Protein AF-W4ULY6-F1 (afdb_monomer)

Structure (mmCIF, N/CA/C/O backbone):
data_AF-W4ULY6-F1
#
_entry.id   AF-W4ULY6-F1
#
loop_
_atom_site.group_PDB
_atom_site.id
_atom_site.type_symbol
_atom_site.label_atom_id
_atom_site.label_alt_id
_atom_site.label_comp_id
_atom_site.label_asym_id
_atom_site.label_entity_id
_atom_site.label_seq_id
_atom_site.pdbx_PDB_ins_code
_atom_site.Cartn_x
_atom_site.Cartn_y
_atom_site.Cartn_z
_atom_site.occupancy
_atom_site.B_iso_or_equiv
_atom_site.auth_seq_id
_atom_site.auth_comp_id
_atom_site.auth_asym_id
_atom_site.auth_atom_id
_atom_site.pdbx_PDB_model_num
ATOM 1 N N . MET A 1 1 ? 7.943 15.312 -15.506 1.00 75.00 1 MET A N 1
ATOM 2 C CA . MET A 1 1 ? 6.799 14.379 -15.417 1.00 75.00 1 MET A CA 1
ATOM 3 C C . MET A 1 1 ? 5.773 15.044 -14.537 1.00 75.00 1 MET A C 1
ATOM 5 O O . MET A 1 1 ? 6.187 15.688 -13.583 1.00 75.00 1 MET A O 1
ATOM 9 N N . ASP A 1 2 ? 4.495 14.941 -14.881 1.00 82.25 2 ASP A N 1
ATOM 10 C CA . ASP A 1 2 ? 3.440 15.345 -13.958 1.00 82.25 2 ASP A CA 1
ATOM 11 C C . ASP A 1 2 ? 3.276 14.243 -12.904 1.00 82.25 2 ASP A C 1
ATOM 13 O O . ASP A 1 2 ? 3.057 13.085 -13.260 1.00 82.25 2 ASP A O 1
ATOM 17 N N . TYR A 1 3 ? 3.463 14.602 -11.635 1.00 84.94 3 TYR A N 1
ATOM 18 C CA . TYR A 1 3 ? 3.318 13.706 -10.486 1.00 84.94 3 TYR A CA 1
ATOM 19 C C . TYR A 1 3 ? 2.071 14.029 -9.650 1.00 84.94 3 TYR A C 1
ATOM 21 O O . TYR A 1 3 ? 1.935 13.516 -8.537 1.00 84.94 3 TYR A O 1
ATOM 29 N N . THR A 1 4 ? 1.162 14.859 -10.173 1.00 84.56 4 THR A N 1
ATOM 30 C CA . THR A 1 4 ? -0.122 15.164 -9.535 1.00 84.56 4 THR A CA 1
ATOM 31 C C . THR A 1 4 ? -0.861 13.873 -9.208 1.00 84.56 4 THR A C 1
ATOM 33 O O . THR A 1 4 ? -1.017 12.987 -10.055 1.00 84.56 4 THR A O 1
ATOM 36 N N . PHE A 1 5 ? -1.303 13.744 -7.958 1.00 87.94 5 PHE A N 1
ATOM 37 C CA . PHE A 1 5 ? -1.887 12.501 -7.483 1.00 87.94 5 PHE A CA 1
ATOM 38 C C . PHE A 1 5 ? -3.360 12.394 -7.884 1.00 87.94 5 PHE A C 1
ATOM 40 O O . PHE A 1 5 ? -4.255 12.886 -7.199 1.00 87.94 5 PHE A O 1
ATOM 47 N N . THR A 1 6 ? -3.598 11.749 -9.026 1.00 87.75 6 THR A N 1
ATOM 48 C CA . THR A 1 6 ? -4.936 11.534 -9.609 1.00 87.75 6 THR A CA 1
ATOM 49 C C . THR A 1 6 ? -5.307 10.055 -9.738 1.00 87.75 6 THR A C 1
ATOM 51 O O . THR A 1 6 ? -6.433 9.729 -10.111 1.00 87.75 6 THR A O 1
ATOM 54 N N . HIS A 1 7 ? -4.377 9.146 -9.436 1.00 91.00 7 HIS A N 1
ATOM 55 C CA . HIS A 1 7 ? -4.560 7.713 -9.649 1.00 91.00 7 HIS A CA 1
ATOM 56 C C . HIS A 1 7 ? -5.590 7.104 -8.698 1.00 91.00 7 HIS A C 1
ATOM 58 O O . HIS A 1 7 ? -5.781 7.554 -7.565 1.00 91.00 7 HIS A O 1
ATOM 64 N N . LYS A 1 8 ? -6.217 6.028 -9.178 1.00 97.12 8 LYS A N 1
ATOM 65 C CA . LYS A 1 8 ? -7.034 5.130 -8.366 1.00 97.12 8 LYS A CA 1
ATOM 66 C C . LYS A 1 8 ? -6.137 4.255 -7.500 1.00 97.12 8 LYS A C 1
ATOM 68 O O . LYS A 1 8 ? -5.135 3.715 -7.983 1.00 97.12 8 LYS A O 1
ATOM 73 N N 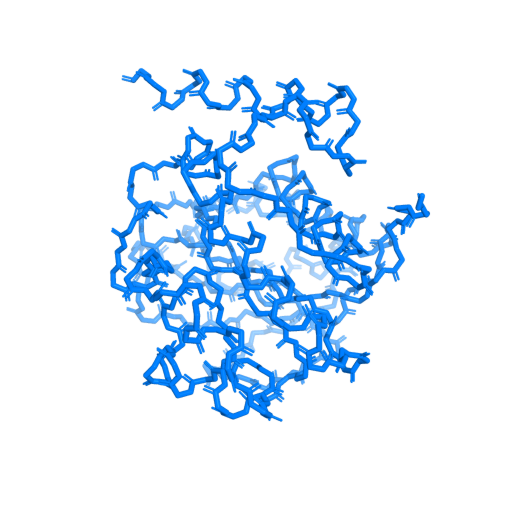. PHE A 1 9 ? -6.522 4.089 -6.245 1.00 98.38 9 PHE A N 1
ATOM 74 C CA . PHE A 1 9 ? -5.833 3.225 -5.301 1.00 98.38 9 PHE A CA 1
ATOM 75 C C . PHE A 1 9 ? -6.823 2.592 -4.322 1.00 98.38 9 PHE A C 1
ATOM 77 O O . PHE A 1 9 ? -7.949 3.053 -4.170 1.00 98.38 9 PHE A O 1
ATOM 84 N N . GLY A 1 10 ? -6.407 1.516 -3.673 1.00 98.38 10 GLY A N 1
ATOM 85 C CA . GLY A 1 10 ? -7.095 0.911 -2.540 1.00 98.38 10 GLY A CA 1
ATOM 86 C C . GLY A 1 10 ? -6.088 0.630 -1.436 1.00 98.38 10 GLY A C 1
ATOM 87 O O . GLY A 1 10 ? -4.884 0.571 -1.697 1.00 98.38 10 GLY A O 1
ATOM 88 N N . ILE A 1 11 ? -6.557 0.483 -0.206 1.00 98.62 11 ILE A N 1
ATOM 89 C CA . ILE A 1 11 ? -5.698 0.195 0.940 1.00 98.62 11 ILE A CA 1
ATOM 90 C C . ILE A 1 11 ? -6.314 -0.866 1.846 1.00 98.62 11 ILE A C 1
ATOM 92 O O . ILE A 1 11 ? -7.536 -1.000 1.926 1.00 98.62 11 ILE A O 1
ATOM 96 N N . GLU A 1 12 ? -5.444 -1.560 2.568 1.00 98.69 12 GLU A N 1
ATOM 97 C CA . GLU A 1 12 ? -5.797 -2.479 3.649 1.00 98.69 12 GLU A CA 1
ATOM 98 C C . GLU A 1 12 ? -5.034 -2.032 4.904 1.00 98.69 12 GLU A C 1
ATOM 100 O O . GLU A 1 12 ? -3.802 -1.897 4.887 1.00 98.69 12 GLU A O 1
ATOM 105 N N . ILE A 1 13 ? -5.768 -1.727 5.976 1.00 98.81 13 ILE A N 1
ATOM 106 C CA . ILE A 1 13 ? -5.218 -1.348 7.281 1.00 98.81 13 ILE A CA 1
ATOM 107 C C . ILE A 1 13 ? -5.468 -2.500 8.247 1.00 98.81 13 ILE A C 1
ATOM 109 O O . ILE A 1 13 ? -6.600 -2.723 8.675 1.00 98.81 13 ILE A O 1
ATOM 113 N N . GLU A 1 14 ? -4.404 -3.192 8.635 1.00 98.75 14 GLU A N 1
ATOM 114 C CA . GLU A 1 14 ? -4.459 -4.222 9.668 1.00 98.75 14 GLU A CA 1
ATOM 115 C C . GLU A 1 14 ? -4.230 -3.592 11.049 1.00 98.75 14 GLU A C 1
ATOM 117 O O . GLU A 1 14 ? -3.258 -2.856 11.265 1.00 98.75 14 GLU A O 1
ATOM 122 N N . ALA A 1 15 ? -5.122 -3.869 12.001 1.00 98.81 15 ALA A N 1
ATOM 123 C CA . ALA A 1 15 ? -5.059 -3.312 13.350 1.00 98.81 15 ALA A CA 1
ATOM 124 C C . ALA A 1 15 ? -5.788 -4.196 14.378 1.00 98.81 15 ALA A C 1
ATOM 126 O O . ALA A 1 15 ? -6.392 -5.222 14.064 1.00 98.81 15 ALA A O 1
ATOM 127 N N . TYR A 1 16 ? -5.697 -3.810 15.648 1.00 98.69 16 TYR A N 1
ATOM 128 C CA . TYR A 1 16 ? -6.378 -4.464 16.762 1.00 98.69 16 TYR A CA 1
ATOM 129 C C . TYR A 1 16 ? -6.863 -3.439 17.793 1.00 98.69 16 TYR A C 1
ATOM 131 O O . TYR A 1 16 ? -6.711 -2.228 17.615 1.00 98.69 16 TYR A O 1
ATOM 139 N N . ASN A 1 17 ? -7.411 -3.932 18.905 1.00 98.50 17 ASN A N 1
ATOM 140 C CA . ASN A 1 17 ? -7.843 -3.166 20.076 1.00 98.50 17 ASN A CA 1
ATOM 141 C C . ASN A 1 17 ? -9.156 -2.386 19.893 1.00 98.50 17 ASN A C 1
ATOM 143 O O . ASN A 1 17 ? -9.515 -1.578 20.748 1.00 98.50 17 ASN A O 1
ATOM 147 N N . CYS A 1 18 ? -9.911 -2.655 18.826 1.00 98.00 18 CYS A N 1
ATOM 148 C CA . CYS A 1 18 ? -11.254 -2.111 18.660 1.00 98.00 18 CYS A CA 1
ATOM 149 C C . CYS A 1 18 ? -12.207 -3.164 18.093 1.00 98.00 18 CYS A C 1
ATOM 151 O O . CYS A 1 18 ? -11.897 -3.839 17.120 1.00 98.00 18 CYS A O 1
ATOM 153 N N . ASN A 1 19 ? -13.376 -3.309 18.716 1.00 97.75 19 ASN A N 1
ATOM 154 C CA . ASN A 1 19 ? -14.433 -4.174 18.204 1.00 97.75 19 ASN A CA 1
ATOM 155 C C . ASN A 1 19 ? -14.964 -3.627 16.863 1.00 97.75 19 ASN A C 1
ATOM 157 O O . ASN A 1 19 ? -15.255 -2.435 16.765 1.00 97.75 19 ASN A O 1
ATOM 161 N N . MET A 1 20 ? -15.126 -4.495 15.857 1.00 98.31 20 MET A N 1
ATOM 162 C CA . MET A 1 20 ? -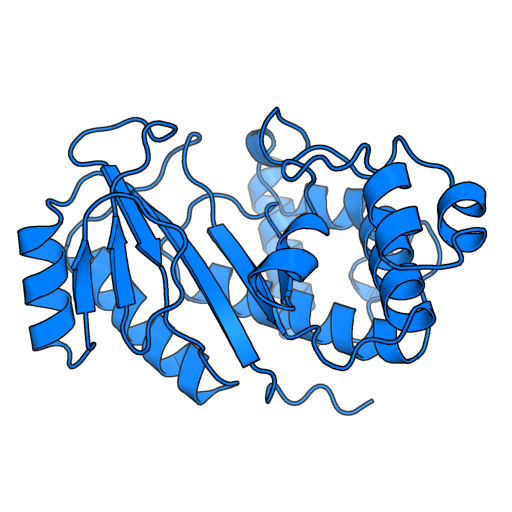15.531 -4.087 14.504 1.00 98.31 20 MET A CA 1
ATOM 163 C C . MET A 1 20 ? -16.892 -3.379 14.463 1.00 98.31 20 MET A C 1
ATOM 165 O O . MET A 1 20 ? -17.030 -2.407 13.732 1.00 98.31 20 MET A O 1
ATOM 169 N N . GLU A 1 21 ? -17.872 -3.783 15.276 1.00 98.25 21 GLU A N 1
ATOM 170 C CA . GLU A 1 21 ? -19.187 -3.121 15.309 1.00 98.25 21 GLU A CA 1
ATOM 171 C C . GLU A 1 21 ? -19.116 -1.727 15.928 1.00 98.25 21 GLU A C 1
ATOM 173 O O . GLU A 1 21 ? -19.815 -0.803 15.503 1.00 98.25 21 GLU A O 1
ATOM 178 N N . ARG A 1 22 ? -18.247 -1.547 16.932 1.00 98.38 22 ARG A N 1
ATOM 179 C CA . ARG A 1 22 ? -17.949 -0.212 17.454 1.00 98.38 22 ARG A CA 1
ATOM 180 C C . ARG A 1 22 ? -17.290 0.640 16.379 1.00 98.38 22 ARG A C 1
ATOM 182 O O . ARG A 1 22 ? -17.795 1.717 16.097 1.00 98.38 22 ARG A O 1
ATOM 189 N N . LEU A 1 23 ? -16.217 0.151 15.765 1.00 98.75 23 LEU A N 1
ATOM 190 C CA . LEU A 1 23 ? -15.490 0.899 14.742 1.00 98.75 23 LEU A CA 1
ATOM 191 C C . LEU A 1 23 ? -16.385 1.258 13.545 1.00 98.75 23 LEU A C 1
ATOM 193 O O . LEU A 1 23 ? -16.356 2.394 13.083 1.00 98.75 23 LEU A O 1
ATOM 197 N N . ALA A 1 24 ? -17.226 0.330 13.083 1.00 98.81 24 ALA A N 1
ATOM 198 C CA . ALA A 1 24 ? -18.164 0.570 11.991 1.00 98.81 24 ALA A CA 1
ATOM 199 C C . ALA A 1 24 ? -19.162 1.690 12.312 1.00 98.81 24 ALA A C 1
ATOM 201 O O . ALA A 1 24 ? -19.465 2.505 11.446 1.00 98.81 24 ALA A O 1
ATOM 202 N N . ARG A 1 25 ? -19.679 1.747 13.545 1.00 98.75 25 ARG A N 1
ATOM 203 C CA . ARG A 1 25 ? -20.579 2.825 13.977 1.00 98.75 25 ARG A CA 1
ATOM 204 C C . ARG A 1 25 ? -19.879 4.183 13.959 1.00 98.75 25 ARG A C 1
ATOM 206 O O . ARG A 1 25 ? -20.402 5.097 13.337 1.00 98.75 25 ARG A O 1
ATOM 213 N N . GLU A 1 26 ? -18.698 4.288 14.561 1.00 98.81 26 GLU A N 1
ATOM 214 C CA . GLU A 1 26 ? -17.941 5.551 14.633 1.00 98.81 26 GLU A CA 1
ATOM 215 C C . GLU A 1 26 ? -17.530 6.045 13.233 1.00 98.81 26 GLU A C 1
ATOM 217 O O . GLU A 1 26 ? -17.599 7.233 12.929 1.00 98.81 26 GLU A O 1
ATOM 222 N N . LEU A 1 27 ? -17.169 5.124 12.332 1.00 98.88 27 LEU A N 1
ATOM 223 C CA . LEU A 1 27 ? -16.886 5.441 10.930 1.00 98.88 27 LEU A CA 1
ATOM 224 C C . LEU A 1 27 ? -18.130 5.988 10.211 1.00 98.88 27 LEU A C 1
ATOM 226 O O . LEU A 1 27 ? -18.033 6.999 9.518 1.00 98.88 27 LEU A O 1
ATOM 230 N N . ARG A 1 28 ? -19.304 5.368 10.400 1.00 98.81 28 ARG A N 1
ATOM 231 C CA . ARG A 1 28 ? -20.571 5.853 9.819 1.00 98.81 28 ARG A CA 1
ATOM 232 C C . ARG A 1 28 ? -20.963 7.223 10.362 1.00 98.81 28 ARG A C 1
ATOM 234 O O . ARG A 1 28 ? -21.407 8.064 9.588 1.00 98.81 28 ARG A O 1
ATOM 241 N N . GLU A 1 29 ? -20.781 7.455 11.659 1.00 98.62 29 GLU A N 1
ATOM 242 C CA . GLU A 1 29 ? -21.022 8.760 12.290 1.00 98.62 29 GLU A CA 1
ATOM 243 C C . GLU A 1 29 ? -20.104 9.851 11.715 1.00 98.62 29 GLU A C 1
ATOM 245 O O . GLU A 1 29 ? -20.539 10.986 11.533 1.00 98.62 29 GLU A O 1
ATOM 250 N N . ALA A 1 30 ? -18.877 9.494 11.326 1.00 98.56 30 ALA A N 1
ATOM 251 C CA . ALA A 1 30 ? -17.950 10.372 10.611 1.00 98.56 30 ALA A CA 1
ATOM 252 C C . ALA A 1 30 ? -18.233 10.499 9.096 1.00 98.56 30 ALA A C 1
ATOM 254 O O . ALA A 1 30 ? -17.455 11.123 8.375 1.00 98.56 30 ALA A O 1
ATOM 255 N N . GLY A 1 31 ? -19.324 9.913 8.590 1.00 98.50 31 GLY A N 1
ATOM 256 C CA . GLY A 1 31 ? -19.713 9.976 7.178 1.00 98.50 31 GLY A CA 1
ATOM 257 C C . GLY A 1 31 ? -19.016 8.960 6.266 1.00 98.50 31 GLY A C 1
ATOM 258 O O . GLY A 1 31 ? -19.162 9.044 5.048 1.00 98.50 31 GLY A O 1
ATOM 259 N N . ILE A 1 32 ? -18.285 7.988 6.820 1.00 98.75 32 ILE A N 1
ATOM 260 C CA . ILE A 1 32 ? -17.650 6.914 6.049 1.00 98.75 32 ILE A CA 1
ATOM 261 C C . ILE A 1 32 ? -18.658 5.789 5.805 1.00 98.75 32 ILE A C 1
ATOM 263 O O . ILE A 1 32 ? -19.182 5.173 6.736 1.00 98.75 32 ILE A O 1
ATOM 267 N N . HIS A 1 33 ? -18.907 5.474 4.534 1.00 98.56 33 HIS A N 1
ATOM 268 C CA . HIS A 1 33 ? -19.736 4.330 4.166 1.00 98.56 33 HIS A CA 1
ATOM 269 C C . HIS A 1 33 ? -18.970 3.028 4.448 1.00 98.56 33 HIS A C 1
ATOM 271 O O . HIS A 1 33 ? -17.997 2.722 3.758 1.00 98.56 33 HIS A O 1
ATOM 277 N N . VAL A 1 34 ? -19.391 2.279 5.475 1.00 98.81 34 VAL A N 1
ATOM 278 C CA . VAL A 1 34 ? -18.712 1.053 5.927 1.00 98.81 34 VAL A CA 1
ATOM 279 C C . VAL A 1 34 ? -19.677 -0.064 6.343 1.00 98.81 34 VAL A C 1
ATOM 281 O O . VAL A 1 34 ? -20.733 0.186 6.939 1.00 98.81 34 VAL A O 1
ATOM 284 N N . ALA A 1 35 ? -19.279 -1.314 6.101 1.00 98.44 35 ALA A N 1
ATOM 285 C CA . ALA A 1 35 ? -19.954 -2.524 6.571 1.00 98.44 35 ALA A CA 1
ATOM 286 C C . ALA A 1 35 ? -18.995 -3.469 7.315 1.00 98.44 35 ALA A C 1
ATOM 288 O O . ALA A 1 35 ? -17.793 -3.486 7.059 1.00 98.44 35 ALA A O 1
ATOM 289 N N . VAL A 1 36 ? -19.535 -4.266 8.239 1.00 98.44 36 VAL A N 1
ATOM 290 C CA . VAL A 1 36 ? -18.826 -5.422 8.804 1.00 98.44 36 VAL A CA 1
ATOM 291 C C . VAL A 1 36 ? -19.190 -6.627 7.945 1.00 98.44 36 VAL A C 1
ATOM 293 O O . VAL A 1 36 ? -20.371 -6.883 7.710 1.00 98.44 36 VAL A O 1
ATOM 296 N N . GLU A 1 37 ? -18.190 -7.349 7.451 1.00 98.00 37 GLU A N 1
ATOM 297 C CA . GLU A 1 37 ? -18.379 -8.502 6.574 1.00 98.00 37 GLU A CA 1
ATOM 298 C C . GLU A 1 37 ? -17.588 -9.718 7.074 1.00 98.00 37 GLU A C 1
ATOM 300 O O . GLU A 1 37 ? -16.557 -9.600 7.737 1.00 98.00 37 GLU A O 1
ATOM 305 N N . GLY A 1 38 ? -18.045 -10.918 6.702 1.00 94.19 38 GLY A N 1
ATOM 306 C CA . GLY A 1 38 ? -17.210 -12.114 6.810 1.00 94.19 38 GLY A CA 1
ATOM 307 C C . GLY A 1 38 ? -15.986 -12.018 5.893 1.00 94.19 38 GLY A C 1
ATOM 308 O O . GLY A 1 38 ? -16.014 -11.301 4.891 1.00 94.19 38 GLY A O 1
ATOM 309 N N . TYR A 1 39 ? -14.923 -12.760 6.215 1.00 93.31 39 TYR A N 1
ATOM 310 C CA . TYR A 1 39 ? -13.691 -12.791 5.420 1.00 93.31 39 TYR A CA 1
ATOM 311 C C . TYR A 1 39 ? -13.969 -12.997 3.925 1.00 93.31 39 TYR A C 1
ATOM 313 O O . TYR A 1 39 ? -14.569 -13.997 3.522 1.00 93.31 39 TYR A O 1
ATOM 321 N N . ASN A 1 40 ? -13.529 -12.046 3.099 1.00 92.75 40 ASN A N 1
ATOM 322 C CA . ASN A 1 40 ? -13.638 -12.136 1.650 1.00 92.75 40 ASN A CA 1
ATOM 323 C C . ASN A 1 40 ? -12.682 -11.171 0.935 1.00 92.75 40 ASN A C 1
ATOM 325 O O . ASN A 1 40 ? -12.314 -10.117 1.454 1.00 92.75 40 ASN A O 1
ATOM 329 N N . HIS A 1 41 ? -12.376 -11.481 -0.324 1.00 89.75 41 HIS A N 1
ATOM 330 C CA . HIS A 1 41 ? -11.567 -10.635 -1.207 1.00 89.75 41 HIS A CA 1
ATOM 331 C C . HIS A 1 41 ? -12.401 -9.866 -2.246 1.00 89.75 41 HIS A C 1
ATOM 333 O O . HIS A 1 41 ? -11.863 -9.376 -3.234 1.00 89.75 41 HIS A O 1
ATOM 339 N N . THR A 1 42 ? -13.717 -9.753 -2.061 1.00 93.00 42 THR A N 1
ATOM 340 C CA . THR A 1 42 ? -14.594 -9.058 -3.010 1.00 93.00 42 THR A CA 1
ATOM 341 C C . THR A 1 42 ? -14.399 -7.549 -2.897 1.00 93.00 42 THR A C 1
ATOM 343 O O . THR A 1 42 ? -14.449 -6.994 -1.798 1.00 93.00 42 THR A O 1
ATOM 346 N N . THR A 1 43 ? -14.175 -6.874 -4.024 1.00 93.25 43 THR A N 1
ATOM 347 C CA . THR A 1 43 ? -14.124 -5.407 -4.075 1.00 93.25 43 THR A CA 1
ATOM 348 C C . THR A 1 43 ? -15.519 -4.829 -3.838 1.00 93.25 43 THR A C 1
ATOM 350 O O . THR A 1 43 ? -16.500 -5.317 -4.401 1.00 93.25 43 THR A O 1
ATOM 353 N N . ARG A 1 44 ? -15.603 -3.789 -3.007 1.00 96.25 44 ARG A N 1
ATOM 354 C CA . ARG A 1 44 ? -16.843 -3.095 -2.647 1.00 96.25 44 ARG A CA 1
ATOM 355 C C . ARG A 1 44 ? -16.771 -1.619 -3.031 1.00 96.25 44 ARG A C 1
ATOM 357 O O . ARG A 1 44 ? -15.692 -1.072 -3.251 1.00 96.25 44 ARG A O 1
ATOM 364 N N . ASP A 1 45 ? -17.935 -0.989 -3.094 1.00 97.00 45 ASP A N 1
ATOM 365 C CA . ASP A 1 45 ? -18.125 0.462 -3.213 1.00 97.00 45 ASP A CA 1
ATOM 366 C C . ASP A 1 45 ? -18.165 1.176 -1.846 1.00 97.00 45 ASP A C 1
ATOM 368 O O . ASP A 1 45 ? -18.410 2.377 -1.770 1.00 97.00 45 ASP A O 1
ATOM 372 N N . HIS A 1 46 ? -17.900 0.437 -0.769 1.00 98.44 46 HIS A N 1
ATOM 373 C CA . HIS A 1 46 ? -17.830 0.903 0.608 1.00 98.44 46 HIS A CA 1
ATOM 374 C C . HIS A 1 46 ? -16.608 0.310 1.308 1.00 98.44 46 HIS A C 1
ATOM 376 O O . HIS A 1 46 ? -16.020 -0.672 0.846 1.00 98.44 46 HIS A O 1
ATOM 382 N N . TRP A 1 47 ? -16.225 0.903 2.434 1.00 98.81 47 TRP A N 1
ATOM 383 C CA . TRP A 1 47 ? -15.220 0.317 3.312 1.00 98.81 47 TRP A CA 1
ATOM 384 C C . TRP A 1 47 ? -15.768 -0.956 3.935 1.00 98.81 47 TRP A C 1
ATOM 386 O O . TRP A 1 47 ? -16.947 -1.030 4.275 1.00 98.81 47 TRP A O 1
ATOM 396 N N . LYS A 1 48 ? -14.919 -1.947 4.166 1.00 98.56 48 LYS A N 1
ATOM 397 C CA . LYS A 1 48 ? -15.327 -3.152 4.887 1.00 98.56 48 LYS A CA 1
ATOM 398 C C . LYS A 1 48 ? -14.366 -3.472 6.015 1.00 98.56 48 LYS A C 1
ATOM 400 O O . LYS A 1 48 ? -13.154 -3.341 5.865 1.00 98.56 48 LYS A O 1
ATOM 405 N N . LEU A 1 49 ? -14.931 -3.901 7.133 1.00 98.62 49 LEU A N 1
ATOM 406 C CA . LEU A 1 49 ? -14.211 -4.505 8.244 1.00 98.62 49 LEU A CA 1
ATOM 407 C C . LEU A 1 49 ? -14.353 -6.016 8.134 1.00 98.62 49 LEU A C 1
ATOM 409 O O . LEU A 1 49 ? -15.474 -6.526 8.122 1.00 98.62 49 LEU A O 1
ATOM 413 N N . VAL A 1 50 ? -13.225 -6.710 8.038 1.00 98.31 50 VAL A N 1
ATOM 414 C CA . VAL A 1 50 ? -13.166 -8.170 7.934 1.00 98.31 50 VAL A CA 1
ATOM 415 C C . VAL A 1 50 ? -12.205 -8.749 8.968 1.00 98.31 50 VAL A C 1
ATOM 417 O O . VAL A 1 50 ? -11.345 -8.061 9.521 1.00 98.31 50 VAL A O 1
ATOM 420 N N . THR A 1 51 ? -12.356 -10.042 9.239 1.00 95.44 51 THR A N 1
ATOM 421 C CA . THR A 1 51 ? -11.424 -10.797 10.082 1.00 95.44 51 THR A CA 1
ATOM 422 C C . THR A 1 51 ? -10.180 -11.200 9.297 1.00 95.44 51 THR A C 1
ATOM 424 O O . THR A 1 51 ? -10.314 -11.705 8.183 1.00 95.44 51 THR A O 1
ATOM 427 N N . ASP A 1 52 ? -9.008 -11.124 9.924 1.00 92.31 52 ASP A N 1
ATOM 428 C CA . ASP A 1 52 ? -7.778 -11.743 9.426 1.00 92.31 52 ASP A CA 1
ATOM 429 C C . ASP A 1 52 ? -7.129 -12.585 10.535 1.00 92.31 52 ASP A C 1
ATOM 431 O O . ASP A 1 52 ? -6.756 -12.085 11.599 1.00 92.31 52 ASP A O 1
ATOM 435 N N . SER A 1 53 ? -7.012 -13.890 10.278 1.00 92.31 53 SER A N 1
ATOM 436 C CA . SER A 1 53 ? -6.433 -14.869 11.203 1.00 92.31 53 SER A CA 1
ATOM 437 C C . SER A 1 53 ? -4.919 -14.745 11.375 1.00 92.31 53 SER A C 1
ATOM 439 O O . SER A 1 53 ? -4.360 -15.373 12.271 1.00 92.31 53 SER A O 1
ATOM 441 N N . SER A 1 54 ? -4.239 -13.993 10.507 1.00 92.62 54 SER A N 1
ATOM 442 C CA . SER A 1 54 ? -2.800 -13.745 10.618 1.00 92.62 54 SER A CA 1
ATOM 443 C C . SER A 1 54 ? -2.455 -12.705 11.693 1.00 92.62 54 SER A C 1
ATOM 445 O O . SER A 1 54 ? -1.317 -12.663 12.173 1.00 92.62 54 SER A O 1
ATOM 447 N N . LEU A 1 55 ? -3.446 -11.914 12.119 1.00 96.88 55 LEU A N 1
ATOM 448 C CA . LEU A 1 55 ? -3.288 -10.837 13.088 1.00 96.88 55 LEU A CA 1
ATOM 449 C C . LEU A 1 55 ? -3.325 -11.344 14.528 1.00 96.88 55 LEU A C 1
ATOM 451 O O . LEU A 1 55 ? -4.085 -12.240 14.890 1.00 96.88 55 LEU A O 1
ATOM 455 N N . GLN A 1 56 ? -2.531 -10.703 15.381 1.00 97.31 56 GLN A N 1
ATOM 456 C CA . GLN A 1 56 ? -2.440 -11.000 16.807 1.00 97.31 56 GLN A CA 1
ATOM 457 C C . GLN A 1 56 ? -2.920 -9.810 17.638 1.00 97.31 56 GLN A C 1
ATOM 459 O O . GLN A 1 56 ? -2.590 -8.661 17.346 1.00 97.31 56 GLN A O 1
ATOM 464 N N . GLY A 1 57 ? -3.657 -10.083 18.714 1.00 97.31 57 GLY A N 1
ATOM 465 C CA . GLY A 1 57 ? -4.169 -9.073 19.641 1.00 97.31 57 GLY A CA 1
ATOM 466 C C . GLY A 1 57 ? -5.655 -9.252 19.938 1.00 97.31 57 GLY A C 1
ATOM 467 O O . GLY A 1 57 ? -6.327 -10.113 19.377 1.00 97.31 57 GLY A O 1
ATOM 468 N N . ASN A 1 58 ? -6.181 -8.423 20.836 1.00 97.00 58 ASN A N 1
ATOM 469 C CA . ASN A 1 58 ? -7.611 -8.419 21.137 1.00 97.00 58 ASN A CA 1
ATOM 470 C C . ASN A 1 58 ? -8.370 -7.674 20.038 1.00 97.00 58 ASN A C 1
ATOM 472 O O . ASN A 1 58 ? -7.968 -6.566 19.686 1.00 97.00 58 ASN A O 1
ATOM 476 N N . ASN A 1 59 ? -9.494 -8.224 19.570 1.00 97.81 59 ASN A N 1
ATOM 477 C CA . ASN A 1 59 ? -10.349 -7.600 18.551 1.00 97.81 59 ASN A CA 1
ATOM 478 C C . ASN A 1 59 ? -9.553 -7.165 17.307 1.00 97.81 59 ASN A C 1
ATOM 480 O O . ASN A 1 59 ? -9.493 -5.977 16.988 1.00 97.81 59 ASN A O 1
ATOM 484 N N . THR A 1 60 ? -8.871 -8.110 16.663 1.00 98.44 60 THR A N 1
ATOM 485 C CA . THR A 1 60 ? -8.173 -7.850 15.400 1.00 98.44 60 THR A CA 1
ATOM 486 C C . THR A 1 60 ? -9.169 -7.585 14.278 1.00 98.44 60 THR A C 1
ATOM 488 O O . THR A 1 60 ? -10.276 -8.129 14.267 1.00 98.44 60 THR A O 1
ATOM 491 N N . PHE A 1 61 ? -8.774 -6.737 13.335 1.00 98.56 61 PHE A N 1
ATOM 492 C CA . PHE A 1 61 ? -9.543 -6.447 12.135 1.00 98.56 61 PHE A CA 1
ATOM 493 C C . PHE A 1 61 ? -8.620 -6.012 10.997 1.00 98.56 61 PHE A C 1
ATOM 495 O O . PHE A 1 61 ? -7.554 -5.430 11.218 1.00 98.56 61 PHE A O 1
ATOM 502 N N . GLU A 1 62 ? -9.078 -6.245 9.776 1.00 98.62 62 GLU A N 1
ATOM 503 C CA . GLU A 1 62 ? -8.569 -5.598 8.575 1.00 98.62 62 GLU A CA 1
ATOM 504 C C . GLU A 1 62 ? -9.650 -4.641 8.058 1.00 98.62 62 GLU A C 1
ATOM 506 O O . GLU A 1 62 ? -10.802 -5.029 7.847 1.00 98.62 62 GLU A O 1
ATOM 511 N N . LEU A 1 63 ? -9.290 -3.366 7.905 1.00 98.75 63 LEU A N 1
ATOM 512 C CA . LEU A 1 63 ? -10.139 -2.335 7.317 1.00 98.75 63 LEU A CA 1
ATOM 513 C C . LEU A 1 63 ? -9.708 -2.115 5.865 1.00 98.75 63 LEU A C 1
ATOM 515 O O . LEU A 1 63 ? -8.624 -1.589 5.605 1.00 98.75 63 LEU A O 1
ATOM 519 N N . VAL A 1 64 ? -10.567 -2.510 4.930 1.00 98.75 64 VAL A N 1
ATOM 520 C CA . VAL A 1 64 ? -10.302 -2.483 3.487 1.00 98.75 64 VAL A CA 1
ATOM 521 C C . VAL A 1 64 ? -11.112 -1.369 2.842 1.00 98.75 64 VAL A C 1
ATOM 523 O O . VAL A 1 64 ? -12.322 -1.269 3.061 1.00 98.75 64 VAL A O 1
ATOM 526 N N . SER A 1 65 ? -10.457 -0.532 2.042 1.00 98.75 65 SER A N 1
ATOM 527 C CA . SER A 1 65 ? -11.112 0.592 1.375 1.00 98.75 65 SER A CA 1
ATOM 528 C C . SER A 1 65 ? -11.903 0.171 0.130 1.00 98.75 65 SER A C 1
ATOM 530 O O . SER A 1 65 ? -11.570 -0.833 -0.511 1.00 98.75 65 SER A O 1
ATOM 532 N N . PRO A 1 66 ? -12.886 0.981 -0.303 1.00 98.19 66 PRO A N 1
ATOM 533 C CA . PRO A 1 66 ? -13.316 0.973 -1.694 1.00 98.19 66 PRO A CA 1
ATOM 534 C C . PRO A 1 66 ? -12.194 1.522 -2.595 1.00 98.19 66 PRO A C 1
ATOM 536 O O . PRO A 1 66 ? -11.085 1.828 -2.140 1.00 98.19 66 PRO A O 1
ATOM 539 N N . ILE A 1 67 ? -12.466 1.671 -3.892 1.00 98.19 67 ILE A N 1
A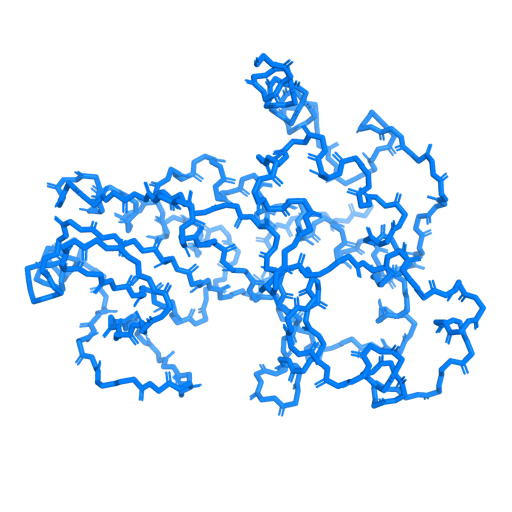TOM 540 C CA . ILE A 1 67 ? -11.539 2.365 -4.796 1.00 98.19 67 ILE A CA 1
ATOM 541 C C . ILE A 1 67 ? -11.527 3.859 -4.446 1.00 98.19 67 ILE A C 1
ATOM 543 O O . ILE A 1 67 ? -12.478 4.583 -4.731 1.00 98.19 67 ILE A O 1
ATOM 547 N N . LEU A 1 68 ? -10.415 4.313 -3.877 1.00 98.38 68 LEU A N 1
ATOM 548 C CA . LEU A 1 68 ? -10.114 5.707 -3.575 1.00 98.38 68 LEU A CA 1
ATOM 549 C C . LEU A 1 68 ? -9.454 6.388 -4.784 1.00 98.38 68 LEU A C 1
ATOM 551 O O . LEU A 1 68 ? -8.864 5.730 -5.647 1.00 98.38 68 LEU A O 1
ATOM 555 N N . VAL A 1 69 ? -9.544 7.720 -4.863 1.00 97.69 69 VAL A N 1
ATOM 556 C CA . VAL A 1 69 ? -9.036 8.486 -6.016 1.00 97.69 69 VAL A CA 1
ATOM 557 C C . VAL A 1 69 ? -8.289 9.739 -5.574 1.00 97.69 69 VAL A C 1
ATOM 559 O O . VAL A 1 69 ? -8.890 10.659 -5.016 1.00 97.69 69 VAL A O 1
ATOM 562 N N . GLY A 1 70 ? -6.990 9.790 -5.882 1.00 96.44 70 GLY A N 1
ATOM 563 C CA . GLY A 1 70 ? -6.146 10.974 -5.715 1.00 96.44 70 GLY A CA 1
ATOM 564 C C . GLY A 1 70 ? -6.280 11.670 -4.355 1.00 96.44 70 GLY A C 1
ATOM 565 O O . GLY A 1 70 ? -6.401 11.028 -3.312 1.00 96.44 70 GLY A O 1
ATOM 566 N N . GLU A 1 71 ? -6.293 13.004 -4.375 1.00 96.88 71 GLU A N 1
ATOM 567 C CA . GLU A 1 71 ? -6.413 13.837 -3.167 1.00 96.88 71 GLU A CA 1
ATOM 568 C C . GLU A 1 71 ? -7.722 13.628 -2.394 1.00 96.88 71 GLU A C 1
ATOM 570 O O . GLU A 1 71 ? -7.724 13.679 -1.167 1.00 96.88 71 GLU A O 1
ATOM 575 N N . ASN A 1 72 ? -8.839 13.364 -3.079 1.00 97.25 72 ASN A N 1
ATOM 576 C CA . ASN A 1 72 ? -10.113 13.104 -2.400 1.00 97.25 72 ASN A CA 1
ATOM 577 C C . ASN A 1 72 ? -10.051 11.794 -1.605 1.00 97.25 72 ASN A C 1
ATOM 579 O O . ASN A 1 72 ? -10.493 11.751 -0.461 1.00 97.25 72 ASN A O 1
ATOM 583 N N . GLY A 1 73 ? -9.418 10.766 -2.174 1.00 98.31 73 GLY A N 1
ATOM 584 C CA . GLY A 1 73 ? -9.148 9.510 -1.484 1.00 98.31 73 GLY A CA 1
ATOM 585 C C . GLY A 1 73 ? -8.266 9.681 -0.246 1.00 98.31 73 GLY A C 1
ATOM 586 O O . GLY A 1 73 ? -8.499 9.034 0.770 1.00 98.31 73 GLY A O 1
ATOM 587 N N . LEU A 1 74 ? -7.274 10.578 -0.299 1.00 98.50 74 LEU A N 1
ATOM 588 C CA . LEU A 1 74 ? -6.434 10.885 0.865 1.00 98.50 74 LEU A CA 1
ATOM 589 C C . LEU A 1 74 ? -7.202 11.622 1.967 1.00 98.50 74 LEU A C 1
ATOM 591 O O . LEU A 1 74 ? -7.002 11.304 3.133 1.00 98.50 74 LEU A O 1
ATOM 595 N N . LYS A 1 75 ? -8.098 12.553 1.626 1.00 98.38 75 LYS A N 1
ATOM 596 C CA . LYS A 1 75 ? -8.955 13.237 2.615 1.00 98.38 75 LYS A CA 1
ATOM 597 C C . LYS A 1 75 ? -9.897 12.268 3.331 1.00 98.38 75 LYS A C 1
ATOM 599 O O . LYS A 1 75 ? -10.080 12.356 4.543 1.00 98.38 75 LYS A O 1
ATOM 604 N N . GLU A 1 76 ? -10.469 11.321 2.591 1.00 98.69 76 GLU A N 1
ATOM 605 C CA . GLU A 1 76 ? -11.302 10.270 3.180 1.00 98.69 76 GLU A CA 1
ATOM 606 C C . GLU A 1 76 ? -10.478 9.369 4.114 1.00 98.69 76 GLU A C 1
ATOM 608 O O . GLU A 1 76 ? -10.874 9.125 5.253 1.00 98.69 76 GLU A O 1
ATOM 613 N N . LEU A 1 77 ? -9.274 8.966 3.688 1.00 98.81 77 LEU A N 1
ATOM 614 C CA . LEU A 1 77 ? -8.331 8.223 4.528 1.00 98.81 77 LEU A CA 1
ATOM 615 C C . LEU A 1 77 ? -7.913 8.995 5.791 1.00 98.81 77 LEU A C 1
ATOM 617 O O . LEU A 1 77 ? -7.733 8.391 6.849 1.00 98.81 77 LEU A O 1
ATOM 621 N N . GLU A 1 78 ? -7.754 10.314 5.716 1.00 98.81 78 GLU A N 1
ATOM 622 C CA . GLU A 1 78 ? -7.449 11.143 6.886 1.00 98.81 78 GLU A CA 1
ATOM 623 C C . GLU A 1 78 ? -8.571 11.061 7.928 1.00 98.81 78 GLU A C 1
ATOM 625 O O . GLU A 1 78 ? -8.302 10.818 9.107 1.00 98.81 78 GLU A O 1
ATOM 630 N N . THR A 1 79 ? -9.826 11.140 7.477 1.00 98.88 79 THR A N 1
ATOM 631 C CA . THR A 1 79 ? -11.006 10.983 8.342 1.00 98.88 79 THR A CA 1
ATOM 632 C C . THR A 1 79 ? -11.049 9.588 8.970 1.00 98.88 79 THR A C 1
ATOM 634 O O . THR A 1 79 ? -11.246 9.458 10.179 1.00 98.88 79 THR A O 1
ATOM 637 N N . VAL A 1 80 ? -10.771 8.536 8.190 1.00 98.88 80 VAL A N 1
ATOM 638 C CA . VAL A 1 80 ? -10.646 7.160 8.705 1.00 98.88 80 VAL A CA 1
ATOM 639 C C . VAL A 1 80 ? -9.564 7.066 9.787 1.00 98.88 80 VAL A C 1
ATOM 641 O O . VAL A 1 80 ? -9.791 6.453 10.830 1.00 98.88 80 VAL A O 1
ATOM 644 N N . CYS A 1 81 ? -8.405 7.701 9.590 1.00 98.88 81 CYS A N 1
ATOM 645 C CA . CYS A 1 81 ? -7.334 7.724 10.590 1.00 98.88 81 CYS A CA 1
ATOM 646 C C . CYS A 1 81 ? -7.758 8.411 11.898 1.00 98.88 81 CYS A C 1
ATOM 648 O O . CYS A 1 81 ? -7.390 7.928 12.969 1.00 98.88 81 CYS A O 1
ATOM 650 N N . TRP A 1 82 ? -8.540 9.496 11.841 1.00 98.81 82 TRP A N 1
ATOM 651 C CA . TRP A 1 82 ? -9.070 10.152 13.046 1.00 98.81 82 TRP A CA 1
ATOM 652 C C . TRP A 1 82 ? -10.007 9.233 13.829 1.00 98.81 82 TRP A C 1
ATOM 654 O O . TRP A 1 82 ? -9.891 9.123 15.050 1.00 98.81 82 TRP A O 1
ATOM 664 N N . VAL A 1 83 ? -10.891 8.517 13.132 1.00 98.88 83 VAL A N 1
ATOM 665 C CA . VAL A 1 83 ? -11.799 7.558 13.773 1.00 98.88 83 VAL A CA 1
ATOM 666 C C . VAL A 1 83 ? -11.023 6.398 14.395 1.00 98.88 83 VAL A C 1
ATOM 668 O O . VAL A 1 83 ? -11.312 6.011 15.527 1.00 98.88 83 VAL A O 1
ATOM 671 N N . LEU A 1 84 ? -10.005 5.869 13.705 1.00 98.81 84 LEU A N 1
ATOM 672 C CA . LEU A 1 84 ? -9.125 4.828 14.248 1.00 98.81 84 LEU A CA 1
ATOM 673 C C . LEU A 1 84 ? -8.439 5.279 15.549 1.00 98.81 84 LEU A C 1
ATOM 675 O O . LEU A 1 84 ? -8.340 4.484 16.487 1.00 98.81 84 LEU A O 1
ATOM 679 N N . ASP A 1 85 ? -8.004 6.539 15.627 1.00 98.50 85 ASP A N 1
ATOM 680 C CA . ASP A 1 85 ? -7.370 7.111 16.821 1.00 98.50 85 ASP A CA 1
ATOM 681 C C . ASP A 1 85 ? -8.348 7.223 18.003 1.00 98.50 85 ASP A C 1
ATOM 683 O O . ASP A 1 85 ? -8.077 6.686 19.079 1.00 98.50 85 ASP A O 1
ATOM 687 N N . ILE A 1 86 ? -9.542 7.793 17.791 1.00 97.81 86 ILE A N 1
ATOM 688 C CA . ILE A 1 86 ? -10.601 7.897 18.821 1.00 97.81 86 ILE A CA 1
ATOM 689 C C . ILE A 1 86 ? -11.085 6.508 19.269 1.00 97.81 86 ILE A C 1
ATOM 691 O O . ILE A 1 86 ? -11.385 6.262 20.443 1.00 97.81 86 ILE A O 1
ATOM 695 N N . CYS A 1 87 ? -11.106 5.547 18.348 1.00 98.38 87 CYS A N 1
ATOM 696 C CA . CYS A 1 87 ? -11.408 4.150 18.636 1.00 98.38 87 CYS A CA 1
ATOM 697 C C . CYS A 1 87 ? -10.305 3.430 19.424 1.00 98.38 87 CYS A C 1
ATOM 699 O O . CYS A 1 87 ? -10.531 2.298 19.860 1.00 98.38 87 CYS A O 1
ATOM 701 N N . ASN A 1 88 ? -9.156 4.076 19.646 1.00 98.25 88 ASN A N 1
ATOM 702 C CA . ASN A 1 88 ? -7.967 3.526 20.287 1.00 98.25 88 ASN A CA 1
ATOM 703 C C . ASN A 1 88 ? -7.431 2.280 19.560 1.00 98.25 88 ASN A C 1
ATOM 705 O O . ASN A 1 88 ? -6.920 1.354 20.201 1.00 98.25 88 ASN A O 1
ATOM 709 N N . ALA A 1 89 ? -7.550 2.250 18.228 1.00 98.69 89 ALA A N 1
ATOM 710 C CA . ALA A 1 89 ? -6.987 1.187 17.406 1.00 98.69 89 ALA A CA 1
ATOM 711 C C . ALA A 1 89 ? -5.458 1.166 17.542 1.00 98.69 89 ALA A C 1
ATOM 713 O O . ALA A 1 89 ? -4.791 2.205 17.600 1.00 98.69 89 ALA A O 1
ATOM 714 N N . LYS A 1 90 ? -4.892 -0.035 17.615 1.00 98.56 90 LYS A N 1
ATOM 715 C CA . LYS A 1 90 ? -3.458 -0.272 17.797 1.00 98.56 90 LYS A CA 1
ATOM 716 C C . LYS A 1 90 ? -2.918 -1.153 16.683 1.00 98.56 90 LYS A C 1
ATOM 718 O O . LYS A 1 90 ? -3.659 -1.851 16.003 1.00 98.56 90 LYS A O 1
ATOM 723 N N . VAL A 1 91 ? -1.601 -1.118 16.523 1.00 98.56 91 VAL A N 1
ATOM 724 C CA . VAL A 1 91 ? -0.857 -1.933 15.557 1.00 98.56 91 VAL A CA 1
ATOM 725 C C . VAL A 1 91 ? 0.319 -2.601 16.257 1.00 98.56 91 VAL A C 1
ATOM 727 O O . VAL A 1 91 ? 0.823 -2.085 17.258 1.00 98.56 91 VAL A O 1
ATOM 730 N N . ASN A 1 92 ? 0.728 -3.765 15.767 1.00 97.50 92 ASN A N 1
ATOM 731 C CA . ASN A 1 92 ? 1.896 -4.508 16.241 1.00 97.50 92 ASN A CA 1
ATOM 732 C C . ASN A 1 92 ? 2.609 -5.173 15.047 1.00 97.50 92 ASN A C 1
ATOM 734 O O . ASN A 1 92 ? 2.284 -4.879 13.898 1.00 97.50 92 ASN A O 1
ATOM 738 N N . ASP A 1 93 ? 3.584 -6.047 15.304 1.00 96.19 93 ASP A N 1
ATOM 739 C CA . ASP A 1 93 ? 4.391 -6.679 14.250 1.00 96.19 93 ASP A CA 1
ATOM 740 C C . ASP A 1 93 ? 3.622 -7.664 13.354 1.00 96.19 93 ASP A C 1
ATOM 742 O O . ASP A 1 93 ? 4.099 -7.970 12.260 1.00 96.19 93 ASP A O 1
ATOM 746 N N . SER A 1 94 ? 2.441 -8.133 13.777 1.00 96.62 94 SER A N 1
ATOM 747 C CA . SER A 1 94 ? 1.554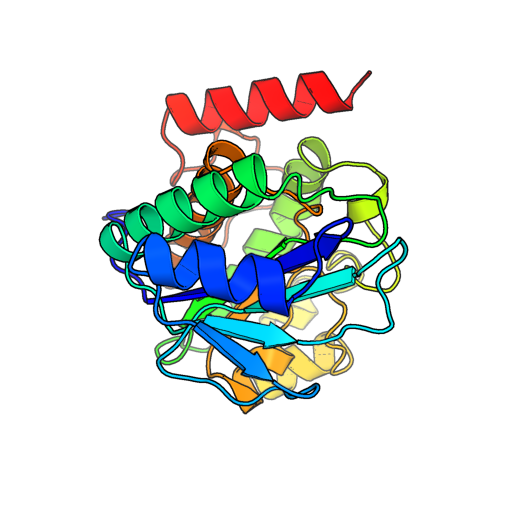 -8.909 12.899 1.00 96.62 94 SER A CA 1
ATOM 748 C C . SER A 1 94 ? 0.851 -8.034 11.860 1.00 96.62 94 SER A C 1
ATOM 750 O O . SER A 1 94 ? 0.484 -8.541 10.812 1.00 96.62 94 SER A O 1
ATOM 752 N N . CYS A 1 95 ? 0.731 -6.726 12.113 1.00 98.12 95 CYS A N 1
ATOM 753 C CA . CYS A 1 95 ? 0.011 -5.797 11.252 1.00 98.12 95 CYS A CA 1
ATOM 754 C C . CYS A 1 95 ? 0.876 -5.261 10.094 1.00 98.12 95 CYS A C 1
ATOM 756 O O . CYS A 1 95 ? 2.058 -4.915 10.238 1.00 98.12 95 CYS A O 1
ATOM 758 N N . GLY A 1 96 ? 0.238 -5.080 8.949 1.00 98.06 96 GLY A N 1
ATOM 759 C CA . GLY A 1 96 ? 0.710 -4.456 7.727 1.00 98.06 96 GLY A CA 1
ATOM 760 C C . GLY A 1 96 ? -0.145 -3.263 7.311 1.00 98.06 96 GLY A C 1
ATOM 761 O O . GLY A 1 96 ? -1.228 -3.002 7.831 1.00 98.06 96 GLY A O 1
ATOM 762 N N . PHE A 1 97 ? 0.396 -2.495 6.372 1.00 98.69 97 PHE A N 1
ATOM 763 C CA . PHE A 1 97 ? -0.367 -1.523 5.602 1.00 98.69 97 PHE A CA 1
ATOM 764 C C . PHE A 1 97 ? -0.137 -1.824 4.128 1.00 98.69 97 PHE A C 1
ATOM 766 O O . PHE A 1 97 ? 0.993 -1.686 3.639 1.00 98.69 97 PHE A O 1
ATOM 773 N N . HIS A 1 98 ? -1.179 -2.279 3.440 1.00 98.56 98 HIS A N 1
ATOM 774 C CA . HIS A 1 98 ? -1.091 -2.656 2.035 1.00 98.56 98 HIS A CA 1
ATOM 775 C C . HIS A 1 98 ? -1.706 -1.572 1.165 1.00 98.56 98 HIS A C 1
ATOM 777 O O . HIS A 1 98 ? -2.721 -0.971 1.513 1.00 98.56 98 HIS A O 1
ATOM 783 N N . VAL A 1 99 ? -1.066 -1.305 0.029 1.00 98.75 99 VAL A N 1
ATOM 784 C CA . VAL A 1 99 ? -1.546 -0.323 -0.946 1.00 98.75 99 VAL A CA 1
ATOM 785 C C . VAL A 1 99 ? -1.680 -1.004 -2.293 1.00 98.75 99 VAL A C 1
ATOM 787 O O . VAL A 1 99 ? -0.704 -1.504 -2.847 1.00 98.75 99 VAL A O 1
ATOM 790 N N . HIS A 1 100 ? -2.884 -0.978 -2.838 1.00 98.56 100 HIS A N 1
ATOM 791 C CA . HIS A 1 100 ? -3.195 -1.389 -4.193 1.00 98.56 100 HIS A CA 1
ATOM 792 C C . HIS A 1 100 ? -3.197 -0.163 -5.095 1.00 98.56 100 HIS A C 1
ATOM 794 O O . HIS A 1 100 ? -3.959 0.771 -4.872 1.00 98.56 100 HIS A O 1
ATOM 800 N N . MET A 1 101 ? -2.375 -0.164 -6.138 1.00 98.00 101 MET A N 1
ATOM 801 C CA . MET A 1 101 ? -2.362 0.901 -7.140 1.00 98.00 101 MET A CA 1
ATOM 802 C C . MET A 1 101 ? -2.935 0.374 -8.450 1.00 98.00 101 MET A C 1
ATOM 804 O O . MET A 1 101 ? -2.571 -0.725 -8.882 1.00 98.00 101 MET A O 1
ATOM 808 N N . ASP A 1 102 ? -3.818 1.150 -9.084 1.00 96.94 102 ASP A N 1
ATOM 809 C CA . ASP A 1 102 ? -4.404 0.779 -10.373 1.00 96.94 102 ASP A CA 1
ATOM 810 C C . ASP A 1 102 ? -3.319 0.503 -11.421 1.00 96.94 102 ASP A C 1
ATOM 812 O O . ASP A 1 102 ? -2.425 1.318 -11.669 1.00 96.94 102 ASP A O 1
ATOM 816 N N . ALA A 1 103 ? -3.418 -0.674 -12.030 1.00 96.56 103 ALA A N 1
ATOM 817 C CA . ALA A 1 103 ? -2.494 -1.169 -13.035 1.00 96.56 103 ALA A CA 1
ATOM 818 C C . ALA A 1 103 ? -3.225 -1.615 -14.309 1.00 96.56 103 ALA A C 1
ATOM 820 O O . ALA A 1 103 ? -2.610 -2.219 -15.191 1.00 96.56 103 ALA A O 1
ATOM 821 N N . ALA A 1 104 ? -4.524 -1.313 -14.453 1.00 94.56 104 ALA A N 1
ATOM 822 C CA . ALA A 1 104 ? -5.322 -1.745 -15.598 1.00 94.56 104 ALA A CA 1
ATOM 823 C C . ALA A 1 104 ? -4.717 -1.298 -16.939 1.00 94.56 104 ALA A C 1
ATOM 825 O O . ALA A 1 104 ? -4.767 -2.055 -17.908 1.00 94.56 104 ALA A O 1
ATOM 826 N N . GLY A 1 105 ? -4.109 -0.106 -16.966 1.00 94.06 105 GLY A N 1
ATOM 827 C CA . GLY A 1 105 ? -3.441 0.474 -18.134 1.00 94.06 105 GLY A CA 1
ATOM 828 C C . GLY A 1 105 ? -1.941 0.181 -18.263 1.00 94.06 105 GLY A C 1
ATOM 829 O O . GLY A 1 105 ? -1.282 0.816 -19.085 1.00 94.06 105 GLY A O 1
ATOM 830 N N . PHE A 1 106 ? -1.355 -0.702 -17.448 1.00 96.31 106 PHE A N 1
ATOM 831 C CA . PHE A 1 106 ? 0.073 -1.018 -17.565 1.00 96.31 106 PHE A CA 1
ATOM 832 C C . PHE A 1 106 ? 0.347 -1.878 -18.799 1.00 96.31 106 PHE A C 1
ATOM 834 O O . PHE A 1 106 ? -0.249 -2.941 -18.975 1.00 96.31 106 PHE A O 1
ATOM 841 N N . ASN A 1 107 ? 1.317 -1.455 -19.611 1.00 96.62 107 ASN A N 1
ATOM 842 C CA . ASN A 1 107 ? 1.956 -2.337 -20.584 1.00 96.62 107 ASN A CA 1
ATOM 843 C C . ASN A 1 107 ? 3.081 -3.152 -19.915 1.00 96.62 107 ASN A C 1
ATOM 845 O O . ASN A 1 107 ? 3.469 -2.894 -18.772 1.00 96.62 107 ASN A O 1
ATOM 849 N N . LEU A 1 108 ? 3.614 -4.145 -20.631 1.00 97.19 108 LEU A N 1
ATOM 850 C CA . LEU A 1 108 ? 4.663 -5.019 -20.102 1.00 97.19 108 LEU A CA 1
ATOM 851 C C . LEU A 1 108 ? 5.929 -4.252 -19.686 1.00 97.19 108 LEU A C 1
ATOM 853 O O . LEU A 1 108 ? 6.545 -4.597 -18.679 1.00 97.19 108 LEU A O 1
ATOM 857 N N . ASP A 1 109 ? 6.298 -3.204 -20.420 1.00 98.06 109 ASP A N 1
ATOM 858 C CA . ASP A 1 109 ? 7.468 -2.390 -20.085 1.00 98.06 109 ASP A CA 1
ATOM 859 C C . ASP A 1 109 ? 7.271 -1.655 -18.757 1.00 98.06 109 ASP A C 1
ATOM 861 O O . ASP A 1 109 ? 8.181 -1.627 -17.935 1.00 98.06 109 ASP A O 1
ATOM 865 N N . THR A 1 110 ? 6.062 -1.158 -18.481 1.00 97.94 110 THR A N 1
ATOM 866 C CA . THR A 1 110 ? 5.720 -0.535 -17.193 1.00 97.94 110 THR A CA 1
ATOM 867 C C . THR A 1 110 ? 5.866 -1.540 -16.051 1.00 97.94 110 THR A C 1
ATOM 869 O O . THR A 1 110 ? 6.452 -1.215 -15.020 1.00 97.94 110 THR A O 1
ATOM 872 N N . TRP A 1 111 ? 5.403 -2.781 -16.241 1.00 97.94 111 TRP A N 1
ATOM 873 C CA . TRP A 1 111 ? 5.570 -3.861 -15.262 1.00 97.94 111 TRP A CA 1
ATOM 874 C C . TRP A 1 111 ? 7.038 -4.189 -14.984 1.00 97.94 111 TRP A C 1
ATOM 876 O O . TRP A 1 111 ? 7.448 -4.276 -13.823 1.00 97.94 111 TRP A O 1
ATOM 886 N N . LYS A 1 112 ? 7.851 -4.327 -16.036 1.00 98.25 112 LYS A N 1
ATOM 887 C CA . LYS A 1 112 ? 9.296 -4.564 -15.908 1.00 98.25 112 LYS A CA 1
ATOM 888 C C . LYS A 1 112 ? 9.990 -3.400 -15.213 1.00 98.25 112 LYS A C 1
ATOM 890 O O . LYS A 1 112 ? 10.749 -3.617 -14.271 1.00 98.25 112 LYS A O 1
ATOM 895 N N . ASN A 1 113 ? 9.688 -2.174 -15.628 1.00 98.38 113 ASN A N 1
ATOM 896 C CA . ASN A 1 113 ? 10.274 -0.962 -15.070 1.00 98.38 113 ASN A CA 1
ATOM 897 C C . ASN A 1 113 ? 9.935 -0.788 -13.593 1.00 98.38 113 ASN A C 1
ATOM 899 O O . ASN A 1 113 ? 10.820 -0.462 -12.803 1.00 98.38 113 ASN A O 1
ATOM 903 N N . LEU A 1 114 ? 8.680 -1.039 -13.214 1.00 98.06 114 LEU A N 1
ATOM 904 C CA . LEU A 1 114 ? 8.221 -1.031 -11.828 1.00 98.06 114 LEU A CA 1
ATOM 905 C C . LEU A 1 114 ? 8.995 -2.059 -11.001 1.00 98.06 114 LEU A C 1
ATOM 907 O O . LEU A 1 114 ? 9.560 -1.715 -9.966 1.00 98.06 114 LEU A O 1
ATOM 911 N N . THR A 1 115 ? 9.065 -3.299 -11.488 1.00 98.00 115 THR A N 1
ATOM 912 C CA . THR A 1 115 ? 9.740 -4.404 -10.793 1.00 98.00 115 THR A CA 1
ATOM 913 C C . THR A 1 115 ? 11.221 -4.107 -10.574 1.00 98.00 115 THR A C 1
ATOM 915 O O . THR A 1 115 ? 11.708 -4.203 -9.449 1.00 98.00 115 THR A O 1
ATOM 918 N N . LEU A 1 116 ? 11.931 -3.696 -11.631 1.00 97.81 116 LEU A N 1
ATOM 919 C CA . LEU A 1 116 ? 13.351 -3.342 -11.564 1.00 97.81 116 LEU A CA 1
ATOM 920 C C . LEU A 1 116 ? 13.580 -2.148 -10.639 1.00 97.81 116 LEU A C 1
ATOM 922 O O . LEU A 1 116 ? 14.443 -2.202 -9.770 1.00 97.81 116 LEU A O 1
ATOM 926 N N . THR A 1 117 ? 12.769 -1.095 -10.768 1.00 97.44 117 THR A N 1
ATOM 927 C CA . THR A 1 117 ? 12.867 0.092 -9.910 1.00 97.44 117 THR A CA 1
ATOM 928 C C . THR A 1 117 ? 12.681 -0.270 -8.443 1.00 97.44 117 THR A C 1
ATOM 930 O O . THR A 1 117 ? 13.506 0.107 -7.616 1.00 97.44 117 THR A O 1
ATOM 933 N N . TYR A 1 118 ? 11.639 -1.032 -8.105 1.00 97.81 118 TYR A N 1
ATOM 934 C CA . TYR A 1 118 ? 11.391 -1.427 -6.722 1.00 97.81 118 TYR A CA 1
ATOM 935 C C . TYR A 1 118 ? 12.523 -2.300 -6.177 1.00 97.81 118 TYR A C 1
ATOM 937 O O . TYR A 1 118 ? 13.020 -2.036 -5.087 1.00 97.81 118 TYR A O 1
ATOM 945 N N . LYS A 1 119 ? 12.986 -3.287 -6.956 1.00 96.69 119 LYS A N 1
ATOM 946 C CA . LYS A 1 119 ? 14.134 -4.136 -6.605 1.00 96.69 119 LYS A CA 1
ATOM 947 C C . LYS A 1 119 ? 15.396 -3.302 -6.351 1.00 96.69 119 LYS A C 1
ATOM 949 O O . LYS A 1 119 ? 16.093 -3.514 -5.365 1.00 96.69 119 LYS A O 1
ATOM 954 N N . HIS A 1 120 ? 15.690 -2.328 -7.208 1.00 96.19 120 HIS A N 1
ATOM 955 C CA . HIS A 1 120 ? 16.857 -1.454 -7.065 1.00 96.19 120 HIS A CA 1
ATOM 956 C C . HIS A 1 120 ? 16.766 -0.531 -5.853 1.00 96.19 120 HIS A C 1
ATOM 958 O O . HIS A 1 120 ? 17.774 -0.287 -5.185 1.00 96.19 120 HIS A O 1
ATOM 964 N N . LEU A 1 121 ? 15.563 -0.055 -5.543 1.00 96.62 121 LEU A N 1
ATOM 965 C CA . LEU A 1 121 ? 15.293 0.778 -4.377 1.00 96.62 121 LEU A CA 1
ATOM 966 C C . LEU A 1 121 ? 15.059 -0.025 -3.098 1.00 96.62 121 LEU A C 1
ATOM 968 O O . LEU A 1 121 ? 14.925 0.582 -2.043 1.00 96.62 121 LEU A O 1
ATOM 972 N N . GLU A 1 122 ? 15.034 -1.358 -3.144 1.00 96.38 122 GLU A N 1
ATOM 973 C CA . GLU A 1 122 ? 14.600 -2.180 -2.013 1.00 96.38 122 GLU A CA 1
ATOM 974 C C . GLU A 1 122 ? 15.422 -1.910 -0.746 1.00 96.38 122 GLU A C 1
ATOM 976 O O . GLU A 1 122 ? 14.848 -1.714 0.321 1.00 96.38 122 GLU A O 1
ATOM 981 N N . HIS A 1 123 ? 16.746 -1.789 -0.882 1.00 94.94 123 HIS A N 1
ATOM 982 C CA . HIS A 1 123 ? 17.655 -1.445 0.216 1.00 94.94 123 HIS A CA 1
ATOM 983 C C . HIS A 1 123 ? 17.366 -0.061 0.831 1.00 94.94 123 HIS A C 1
ATOM 985 O O . HIS A 1 123 ? 17.442 0.124 2.045 1.00 94.94 123 HIS A O 1
ATOM 991 N N . LEU A 1 124 ? 17.017 0.914 -0.011 1.00 95.88 124 LEU A N 1
ATOM 992 C CA . LEU A 1 124 ? 16.682 2.274 0.391 1.00 95.88 124 LEU A CA 1
ATOM 993 C C . LEU A 1 124 ? 15.316 2.310 1.080 1.00 95.88 124 LEU A C 1
ATOM 995 O O . LEU A 1 124 ? 15.171 2.966 2.109 1.00 95.88 124 LEU A O 1
ATOM 999 N N . ILE A 1 125 ? 14.339 1.569 0.551 1.00 97.50 125 ILE A N 1
ATOM 1000 C CA . ILE A 1 125 ? 13.012 1.425 1.155 1.00 97.50 125 ILE A CA 1
ATOM 1001 C C . ILE A 1 125 ? 13.130 0.717 2.507 1.00 97.50 125 ILE A C 1
ATOM 1003 O O . ILE A 1 125 ? 12.572 1.183 3.499 1.00 97.50 125 ILE A O 1
ATOM 1007 N N . ASP A 1 126 ? 13.921 -0.354 2.587 1.00 97.25 126 ASP A N 1
ATOM 1008 C CA . ASP A 1 126 ? 14.196 -1.079 3.830 1.00 97.25 126 ASP A CA 1
ATOM 1009 C C . ASP A 1 126 ? 14.773 -0.171 4.921 1.00 97.25 126 ASP A C 1
ATOM 1011 O O . ASP A 1 126 ? 14.446 -0.344 6.098 1.00 97.25 126 ASP A O 1
ATOM 1015 N N . ALA A 1 127 ? 15.586 0.823 4.553 1.00 96.44 127 ALA A N 1
ATOM 1016 C CA . ALA A 1 127 ? 16.192 1.750 5.504 1.00 96.44 127 ALA A CA 1
ATOM 1017 C C . ALA A 1 127 ? 15.150 2.590 6.268 1.00 96.44 127 ALA A C 1
ATOM 1019 O O . ALA A 1 127 ? 15.357 2.880 7.446 1.00 96.44 127 ALA A O 1
ATOM 1020 N N . PHE A 1 128 ? 14.012 2.925 5.649 1.00 96.56 128 PHE A N 1
ATOM 1021 C CA . PHE A 1 128 ? 12.892 3.608 6.313 1.00 96.56 128 PHE A CA 1
ATOM 1022 C C . PHE A 1 128 ? 11.719 2.676 6.669 1.00 96.56 128 PHE A C 1
ATOM 1024 O O . PHE A 1 128 ? 10.613 3.148 6.962 1.00 96.56 128 PHE A O 1
ATOM 1031 N N . MET A 1 129 ? 11.955 1.363 6.711 1.00 97.31 129 MET A N 1
ATOM 1032 C CA . MET A 1 129 ? 11.017 0.353 7.213 1.00 97.31 129 MET A CA 1
ATOM 1033 C C . MET A 1 129 ? 11.573 -0.342 8.469 1.00 97.31 129 MET A C 1
ATOM 1035 O O . MET A 1 129 ? 12.793 -0.521 8.596 1.00 97.31 129 MET A O 1
ATOM 1039 N N . PRO A 1 130 ? 10.712 -0.732 9.432 1.00 96.31 130 PRO A N 1
ATOM 1040 C CA . PRO A 1 130 ? 11.162 -1.486 10.598 1.00 96.31 130 PRO A CA 1
ATOM 1041 C C . PRO A 1 130 ? 11.716 -2.848 10.178 1.00 96.31 130 PRO A C 1
ATOM 1043 O O . PRO A 1 130 ? 11.288 -3.419 9.173 1.00 96.31 130 PRO A O 1
ATOM 1046 N N . ARG A 1 131 ? 12.656 -3.390 10.966 1.00 95.50 131 ARG A N 1
ATOM 1047 C CA . ARG A 1 131 ? 13.356 -4.651 10.655 1.00 95.50 131 ARG A CA 1
ATOM 1048 C C . ARG A 1 131 ? 12.390 -5.803 10.362 1.00 95.50 131 ARG A C 1
ATOM 1050 O O . ARG A 1 131 ? 12.649 -6.578 9.446 1.00 95.50 131 ARG A O 1
ATOM 1057 N N . THR A 1 132 ? 11.265 -5.858 11.074 1.00 95.19 132 THR A N 1
ATOM 1058 C CA . THR A 1 132 ? 10.214 -6.875 10.917 1.00 95.19 132 THR A CA 1
ATOM 1059 C C . THR A 1 132 ? 9.539 -6.859 9.545 1.00 95.19 132 THR A C 1
ATOM 1061 O O . THR A 1 132 ? 8.981 -7.876 9.150 1.00 95.19 132 THR A O 1
ATOM 1064 N N . ARG A 1 133 ? 9.644 -5.770 8.769 1.00 96.12 133 ARG A N 1
ATOM 1065 C CA . ARG A 1 133 ? 9.079 -5.643 7.411 1.00 96.12 133 ARG A CA 1
ATOM 1066 C C . ARG A 1 133 ? 10.121 -5.622 6.284 1.00 96.12 133 ARG A C 1
ATOM 1068 O O . ARG A 1 133 ? 9.770 -5.410 5.125 1.00 96.12 133 ARG A O 1
ATOM 1075 N N . ARG A 1 134 ? 11.406 -5.837 6.592 1.00 96.19 134 ARG A N 1
ATOM 1076 C CA . ARG A 1 134 ? 12.478 -5.844 5.575 1.00 96.19 134 ARG A CA 1
ATOM 1077 C C . ARG A 1 134 ? 12.573 -7.157 4.810 1.00 96.19 134 ARG A C 1
ATOM 1079 O O . ARG A 1 134 ? 12.964 -7.154 3.655 1.00 96.19 134 ARG A O 1
ATOM 1086 N N . ASN A 1 135 ? 12.229 -8.279 5.429 1.00 96.44 135 ASN A N 1
ATOM 1087 C CA . ASN A 1 135 ? 12.073 -9.564 4.752 1.00 96.44 135 ASN A CA 1
ATOM 1088 C C . ASN A 1 135 ? 11.399 -10.533 5.725 1.00 96.44 135 ASN A C 1
ATOM 1090 O O . ASN A 1 135 ? 11.972 -10.837 6.770 1.00 96.44 135 ASN A O 1
ATOM 1094 N N . ASN A 1 136 ? 10.192 -10.994 5.413 1.00 94.12 136 ASN A N 1
ATOM 1095 C CA . ASN A 1 136 ? 9.485 -11.986 6.222 1.00 94.12 136 ASN A CA 1
ATOM 1096 C C . ASN A 1 136 ? 8.577 -12.853 5.333 1.00 94.12 136 ASN A C 1
ATOM 1098 O O . ASN A 1 136 ? 8.521 -12.657 4.118 1.00 94.12 136 ASN A O 1
ATOM 1102 N N . THR A 1 137 ? 7.856 -13.797 5.940 1.00 94.00 137 THR A N 1
ATOM 1103 C CA . THR A 1 137 ? 6.958 -14.730 5.241 1.00 94.00 137 THR A CA 1
ATOM 1104 C C . THR A 1 137 ? 5.891 -14.043 4.384 1.00 94.00 137 THR A C 1
ATOM 1106 O O . THR A 1 137 ? 5.514 -14.610 3.365 1.00 94.00 137 THR A O 1
ATOM 1109 N N . TYR A 1 138 ? 5.444 -12.842 4.763 1.00 93.38 138 TYR A N 1
ATOM 1110 C CA . TYR A 1 138 ? 4.336 -12.088 4.161 1.00 93.38 138 TYR A CA 1
ATOM 1111 C C . TYR A 1 138 ? 4.770 -10.851 3.344 1.00 93.38 138 TYR A C 1
ATOM 1113 O O . TYR A 1 138 ? 3.927 -10.211 2.710 1.00 93.38 138 TYR A O 1
ATOM 1121 N N . CYS A 1 139 ? 6.065 -10.506 3.346 1.00 93.44 139 CYS A N 1
ATOM 1122 C CA . CYS A 1 139 ? 6.667 -9.459 2.512 1.00 93.44 139 CYS A CA 1
ATOM 1123 C C . CYS A 1 139 ? 8.120 -9.811 2.114 1.00 93.44 139 CYS A C 1
ATOM 1125 O O . CYS A 1 139 ? 9.099 -9.186 2.540 1.00 93.44 139 CYS A O 1
ATOM 1127 N N . LYS A 1 140 ? 8.257 -10.848 1.288 1.00 97.31 140 LYS A N 1
ATOM 1128 C CA . LYS A 1 140 ? 9.521 -11.391 0.779 1.00 97.31 140 LYS A CA 1
ATOM 1129 C C . LYS A 1 140 ? 10.238 -10.413 -0.149 1.00 97.31 140 LYS A C 1
ATOM 1131 O O . LYS A 1 140 ? 9.613 -9.673 -0.915 1.00 97.31 140 LYS A O 1
ATOM 1136 N N . THR A 1 141 ? 11.564 -10.441 -0.078 1.00 96.88 141 THR A N 1
ATOM 1137 C CA . THR A 1 141 ? 12.460 -9.636 -0.916 1.00 96.88 141 THR A CA 1
ATOM 1138 C C . THR A 1 141 ? 12.337 -9.943 -2.413 1.00 96.88 141 THR A C 1
ATOM 1140 O O . THR A 1 141 ? 12.083 -11.083 -2.792 1.00 96.88 141 THR A O 1
ATOM 1143 N N . LEU A 1 142 ? 12.566 -8.942 -3.273 1.00 95.62 142 LEU A N 1
ATOM 1144 C CA . LEU A 1 142 ? 12.660 -9.127 -4.730 1.00 95.62 142 LEU A CA 1
ATOM 1145 C C . LEU A 1 142 ? 14.099 -9.449 -5.175 1.00 95.62 142 LEU A C 1
ATOM 1147 O O . LEU A 1 142 ? 14.324 -9.846 -6.319 1.00 95.62 142 LEU A O 1
ATOM 1151 N N . SER A 1 143 ? 15.081 -9.289 -4.284 1.00 90.12 143 SER A N 1
ATOM 1152 C CA . SER A 1 143 ? 16.513 -9.424 -4.585 1.00 90.12 143 SER A CA 1
ATOM 1153 C C . SER A 1 143 ? 16.946 -10.813 -5.074 1.00 90.12 143 SER A C 1
ATOM 1155 O O . SER A 1 143 ? 17.967 -10.916 -5.751 1.00 90.12 143 SER A O 1
ATOM 1157 N N . GLY A 1 144 ? 16.163 -11.863 -4.802 1.00 89.62 144 GLY A N 1
ATOM 1158 C CA . GLY A 1 144 ? 16.455 -13.239 -5.228 1.00 89.62 144 GLY A CA 1
ATOM 1159 C C . GLY A 1 144 ? 16.309 -13.503 -6.734 1.00 89.62 144 GLY A C 1
ATOM 1160 O O . GLY A 1 144 ? 16.664 -14.580 -7.205 1.00 89.62 144 GLY A O 1
ATOM 1161 N N . VAL A 1 145 ? 15.794 -12.542 -7.503 1.00 93.25 145 VAL A N 1
ATOM 1162 C CA . VAL A 1 145 ? 15.562 -12.661 -8.950 1.00 93.25 145 VAL A CA 1
ATOM 1163 C C . VAL A 1 145 ? 16.550 -11.779 -9.715 1.00 93.25 145 VAL A C 1
ATOM 1165 O O . VAL A 1 145 ? 16.679 -10.603 -9.393 1.00 93.25 145 VAL A O 1
ATOM 1168 N N . SER A 1 146 ? 17.213 -12.285 -10.764 1.00 95.88 146 SER A N 1
ATOM 1169 C CA . SER A 1 146 ? 18.124 -11.473 -11.593 1.00 95.88 146 SER A CA 1
ATOM 1170 C C . SER A 1 146 ? 17.392 -10.455 -12.479 1.00 95.88 146 SER A C 1
ATOM 1172 O O . SER A 1 146 ? 16.240 -10.648 -12.872 1.00 95.88 146 SER A O 1
ATOM 1174 N N . ASP A 1 147 ? 18.070 -9.356 -12.815 1.00 97.00 147 ASP A N 1
ATOM 1175 C CA . ASP A 1 147 ? 17.532 -8.333 -13.722 1.00 97.00 147 ASP A CA 1
ATOM 1176 C C . ASP A 1 147 ? 17.239 -8.909 -15.106 1.00 97.00 147 ASP A C 1
ATOM 1178 O O . ASP A 1 147 ? 16.230 -8.578 -15.722 1.00 97.00 147 ASP A O 1
ATOM 1182 N N . GLU A 1 148 ? 18.114 -9.786 -15.591 1.00 97.50 148 GLU A N 1
ATOM 1183 C CA . GLU A 1 148 ? 18.013 -10.446 -16.891 1.00 97.50 148 GLU A CA 1
ATOM 1184 C C . GLU A 1 148 ? 16.750 -11.303 -16.956 1.00 97.50 148 GLU A C 1
ATOM 1186 O O . GLU A 1 148 ? 16.047 -11.283 -17.966 1.00 97.50 148 GLU A O 1
ATOM 1191 N N . ARG A 1 149 ? 16.418 -11.996 -15.857 1.00 97.50 149 ARG A N 1
ATOM 1192 C CA . ARG A 1 149 ? 15.200 -12.804 -15.747 1.00 97.50 149 ARG A CA 1
ATOM 1193 C C . ARG A 1 149 ? 13.941 -11.938 -15.777 1.00 97.50 149 ARG A C 1
ATOM 1195 O O . ARG A 1 149 ? 12.966 -12.327 -16.405 1.00 97.50 149 ARG A O 1
ATOM 1202 N N . ILE A 1 150 ? 13.961 -10.751 -15.168 1.00 97.62 150 ILE A N 1
ATOM 1203 C CA . ILE A 1 150 ? 12.846 -9.790 -15.259 1.00 97.62 150 ILE A CA 1
ATOM 1204 C C . ILE A 1 150 ? 12.761 -9.195 -16.671 1.00 97.62 150 ILE A C 1
ATOM 1206 O O . ILE A 1 150 ? 11.680 -9.073 -17.238 1.00 97.62 150 ILE A O 1
ATOM 1210 N N . LYS A 1 151 ? 13.891 -8.833 -17.283 1.00 97.75 151 LYS A N 1
ATOM 1211 C CA . LYS A 1 151 ? 13.928 -8.234 -18.628 1.00 97.75 151 LYS A CA 1
ATOM 1212 C C . LYS A 1 151 ? 13.474 -9.212 -19.714 1.00 97.75 151 LYS A C 1
ATOM 1214 O O . LYS A 1 151 ? 12.880 -8.771 -20.702 1.00 97.75 151 LYS A O 1
ATOM 1219 N N . SER A 1 152 ? 13.707 -10.513 -19.536 1.00 97.88 152 SER A N 1
ATOM 1220 C CA . SER A 1 152 ? 13.384 -11.541 -20.530 1.00 97.88 152 SER A CA 1
ATOM 1221 C C . SER A 1 152 ? 11.898 -11.901 -20.614 1.00 97.88 152 SER A C 1
ATOM 1223 O O . SER A 1 152 ? 11.482 -12.426 -21.651 1.00 97.88 152 SER A O 1
ATOM 1225 N N . VAL A 1 153 ? 11.083 -11.586 -19.593 1.00 97.75 153 VAL A N 1
ATOM 1226 C CA . VAL A 1 153 ? 9.654 -11.951 -19.593 1.00 97.75 153 VAL A CA 1
ATOM 1227 C C . VAL A 1 153 ? 8.912 -11.324 -20.775 1.00 97.75 153 VAL A C 1
ATOM 1229 O O . VAL A 1 153 ? 9.223 -10.213 -21.215 1.00 97.75 153 VAL A O 1
ATOM 1232 N N . ARG A 1 154 ? 7.920 -12.034 -21.312 1.00 97.81 154 ARG A N 1
ATOM 1233 C CA . ARG A 1 154 ? 7.142 -11.601 -22.490 1.00 97.81 154 ARG A CA 1
ATOM 1234 C C . ARG A 1 154 ? 5.668 -11.342 -22.190 1.00 97.81 154 ARG A C 1
ATOM 1236 O O . ARG A 1 154 ? 4.967 -10.804 -23.037 1.00 97.81 154 ARG A O 1
ATOM 1243 N N . THR A 1 155 ? 5.221 -11.677 -20.986 1.00 96.38 155 THR A N 1
ATOM 1244 C CA . THR A 1 155 ? 3.848 -11.493 -20.510 1.00 96.38 155 THR A CA 1
ATOM 1245 C C . THR A 1 155 ? 3.863 -11.132 -19.025 1.00 96.38 155 THR A C 1
ATOM 1247 O O . THR A 1 155 ? 4.877 -11.308 -18.344 1.00 96.38 155 THR A O 1
ATOM 1250 N N . ILE A 1 156 ? 2.733 -10.630 -18.519 1.00 93.31 156 ILE A N 1
ATOM 1251 C CA . ILE A 1 156 ? 2.540 -10.428 -17.078 1.00 93.31 156 ILE A CA 1
ATOM 1252 C C . ILE A 1 156 ? 2.556 -11.761 -16.317 1.00 93.31 156 ILE A C 1
ATOM 1254 O O . ILE A 1 156 ? 3.103 -11.823 -15.222 1.00 93.31 156 ILE A O 1
ATOM 1258 N N . ASP A 1 157 ? 2.052 -12.840 -16.919 1.00 95.12 157 ASP A N 1
ATOM 1259 C CA . ASP A 1 157 ? 2.106 -14.177 -16.318 1.00 95.12 157 ASP A CA 1
ATOM 1260 C C . ASP A 1 157 ? 3.545 -14.687 -16.204 1.00 95.12 157 ASP A C 1
ATOM 1262 O O . ASP A 1 157 ? 3.932 -15.184 -15.153 1.00 95.12 157 ASP A O 1
ATOM 1266 N N . GLY A 1 158 ? 4.394 -14.422 -17.201 1.00 96.88 158 GLY A N 1
ATOM 1267 C CA . GLY A 1 158 ? 5.825 -14.704 -17.090 1.00 96.88 158 GLY A CA 1
ATOM 1268 C C . GLY A 1 158 ? 6.488 -13.928 -15.947 1.00 96.88 158 GLY A C 1
ATOM 1269 O O . GLY A 1 158 ? 7.373 -14.452 -15.280 1.00 96.88 158 GLY A O 1
ATOM 1270 N N . LEU A 1 159 ? 6.048 -12.695 -15.664 1.00 95.50 159 LEU A N 1
ATOM 1271 C CA . LEU A 1 159 ? 6.530 -11.949 -14.498 1.00 95.50 159 LEU A CA 1
ATOM 1272 C C . LEU A 1 159 ? 6.061 -12.583 -13.180 1.00 95.50 159 LEU A C 1
ATOM 1274 O O . LEU A 1 159 ? 6.851 -12.689 -12.247 1.00 95.50 159 LEU A O 1
ATOM 1278 N N . ARG A 1 160 ? 4.809 -13.042 -13.103 1.00 95.81 160 ARG A N 1
ATOM 1279 C CA . ARG A 1 160 ? 4.263 -13.754 -11.935 1.00 95.81 160 ARG A CA 1
ATOM 1280 C C . ARG A 1 160 ? 5.019 -15.054 -11.655 1.00 95.81 160 ARG A C 1
ATOM 1282 O O . ARG A 1 160 ? 5.447 -15.287 -10.525 1.00 95.81 160 ARG A O 1
ATOM 1289 N N . GLU A 1 161 ? 5.301 -15.838 -12.692 1.00 96.25 161 GLU A N 1
ATOM 1290 C CA . GLU A 1 161 ? 6.106 -17.064 -12.610 1.00 96.25 161 GLU A CA 1
ATOM 1291 C C . GLU A 1 161 ? 7.536 -16.802 -12.128 1.00 96.25 161 GLU A C 1
ATOM 1293 O O . GLU A 1 161 ? 8.099 -17.591 -11.367 1.00 96.25 161 GLU A O 1
ATOM 1298 N N . VAL A 1 162 ? 8.134 -15.673 -12.521 1.00 96.44 162 VAL A N 1
ATOM 1299 C CA . VAL A 1 162 ? 9.457 -15.267 -12.031 1.00 96.44 162 VAL A CA 1
ATOM 1300 C C . VAL A 1 162 ? 9.483 -15.138 -10.504 1.00 96.44 162 VAL A C 1
ATOM 1302 O O . VAL A 1 162 ? 10.483 -15.509 -9.882 1.00 96.44 162 VAL A O 1
ATOM 1305 N N . PHE A 1 163 ? 8.370 -14.714 -9.907 1.00 95.88 163 PHE A N 1
ATOM 1306 C CA . PHE A 1 163 ? 8.150 -14.646 -8.460 1.00 95.88 163 PHE A CA 1
ATOM 1307 C C . PHE A 1 163 ? 7.352 -15.845 -7.918 1.00 95.88 163 PHE A C 1
ATOM 1309 O O . PHE A 1 163 ? 6.697 -15.742 -6.883 1.00 95.88 163 PHE A O 1
ATOM 1316 N N . ASN A 1 164 ? 7.425 -16.997 -8.593 1.00 95.56 164 ASN A N 1
ATOM 1317 C CA . ASN A 1 164 ? 6.821 -18.273 -8.194 1.00 95.56 164 ASN A CA 1
ATOM 1318 C C . ASN A 1 164 ? 5.297 -18.227 -7.982 1.00 95.56 164 ASN A C 1
ATOM 1320 O O . ASN A 1 164 ? 4.767 -19.025 -7.211 1.00 95.56 164 ASN A O 1
ATOM 1324 N N . ASN A 1 165 ? 4.597 -17.297 -8.640 1.00 95.56 165 ASN A N 1
ATOM 1325 C CA . ASN A 1 165 ? 3.168 -17.036 -8.434 1.00 95.56 165 ASN A CA 1
ATOM 1326 C C . ASN A 1 165 ? 2.814 -16.809 -6.948 1.00 95.56 165 ASN A C 1
ATOM 1328 O O . ASN A 1 165 ? 1.734 -17.170 -6.478 1.00 95.56 165 ASN A O 1
ATOM 1332 N N .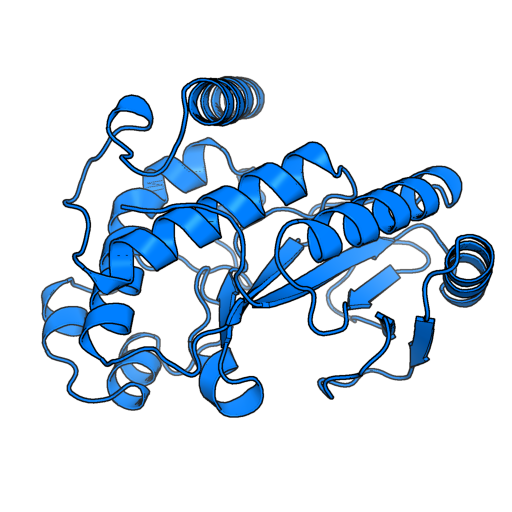 ASP A 1 166 ? 3.754 -16.243 -6.186 1.00 94.88 166 ASP A N 1
ATOM 1333 C CA . ASP A 1 166 ? 3.635 -16.061 -4.745 1.00 94.88 166 ASP A CA 1
ATOM 1334 C C . ASP A 1 166 ? 3.236 -14.623 -4.403 1.00 94.88 166 ASP A C 1
ATOM 1336 O O . ASP A 1 166 ? 3.999 -13.668 -4.601 1.00 94.88 166 ASP A O 1
ATOM 1340 N N . ARG A 1 167 ? 2.045 -14.492 -3.807 1.00 95.06 167 ARG A N 1
ATOM 1341 C CA . ARG A 1 167 ? 1.472 -13.213 -3.376 1.00 95.06 167 ARG A CA 1
ATOM 1342 C C . ARG A 1 167 ? 2.238 -12.524 -2.249 1.00 95.06 167 ARG A C 1
ATOM 1344 O O . ARG A 1 167 ? 1.969 -11.362 -1.966 1.00 95.06 167 ARG A O 1
ATOM 1351 N N . TYR A 1 168 ? 3.141 -13.222 -1.566 1.00 96.12 168 TYR A N 1
ATOM 1352 C CA . TYR A 1 168 ? 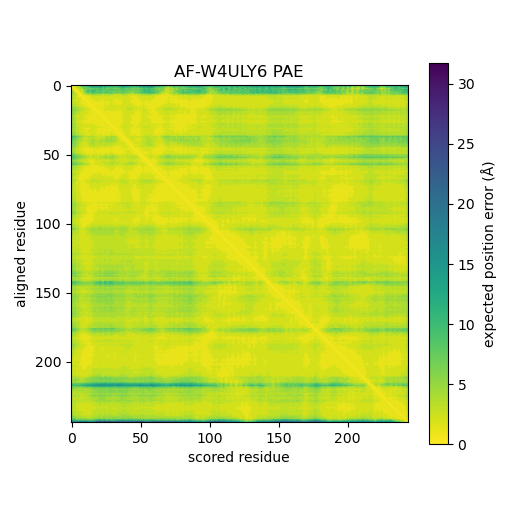3.776 -12.732 -0.345 1.00 96.12 168 TYR A CA 1
ATOM 1353 C C . TYR A 1 168 ? 5.083 -11.971 -0.572 1.00 96.12 168 TYR A C 1
ATOM 1355 O O . TYR A 1 168 ? 5.837 -11.757 0.373 1.00 96.12 168 TYR A O 1
ATOM 1363 N N . HIS A 1 169 ? 5.369 -11.528 -1.794 1.00 97.50 169 HIS A N 1
ATOM 1364 C CA . HIS A 1 169 ? 6.458 -10.587 -2.060 1.00 97.50 169 HIS A CA 1
ATOM 1365 C C . HIS A 1 169 ? 6.074 -9.151 -1.671 1.00 97.50 169 HIS A C 1
ATOM 1367 O O . HIS A 1 169 ? 4.900 -8.786 -1.655 1.00 97.50 169 HIS A O 1
ATOM 1373 N N . LYS A 1 170 ? 7.071 -8.300 -1.386 1.00 98.06 170 LYS A N 1
ATOM 1374 C CA . LYS A 1 170 ? 6.870 -6.858 -1.113 1.00 98.06 170 LYS A CA 1
ATOM 1375 C C . LYS A 1 170 ? 6.059 -6.158 -2.206 1.00 98.06 170 LYS A C 1
ATOM 1377 O O . LYS A 1 170 ? 5.290 -5.251 -1.898 1.00 98.06 170 LYS A O 1
ATOM 1382 N N . VAL A 1 171 ? 6.243 -6.590 -3.451 1.00 97.88 171 VAL A N 1
ATOM 1383 C CA . VAL A 1 171 ? 5.418 -6.224 -4.602 1.00 97.88 171 VAL A CA 1
ATOM 1384 C C . VAL A 1 171 ? 4.704 -7.485 -5.057 1.00 97.88 171 VAL A C 1
ATOM 1386 O O . VAL A 1 171 ? 5.343 -8.427 -5.523 1.00 97.88 171 VAL A O 1
ATOM 1389 N N . ASN A 1 172 ? 3.389 -7.513 -4.895 1.00 97.19 172 ASN A N 1
ATOM 1390 C CA . ASN A 1 172 ? 2.557 -8.643 -5.260 1.00 97.19 172 ASN A CA 1
ATOM 1391 C C . ASN A 1 172 ? 1.924 -8.423 -6.643 1.00 97.19 172 ASN A C 1
ATOM 1393 O O . ASN A 1 172 ? 1.037 -7.583 -6.825 1.00 97.19 172 ASN A O 1
ATOM 1397 N N . PHE A 1 173 ? 2.364 -9.236 -7.604 1.00 95.62 173 PHE A N 1
ATOM 1398 C CA . PHE A 1 173 ? 1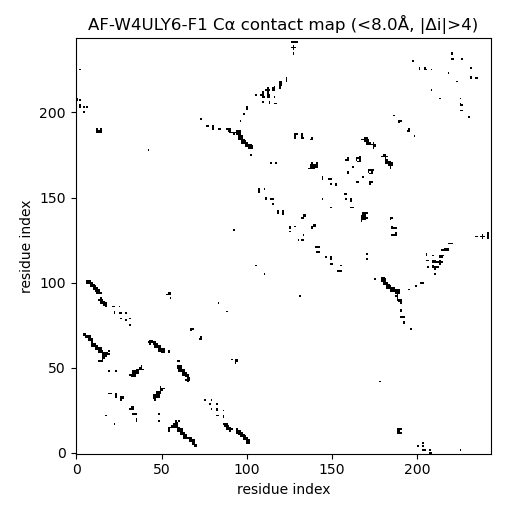.855 -9.255 -8.977 1.00 95.62 173 PHE A CA 1
ATOM 1399 C C . PHE A 1 173 ? 0.589 -10.111 -9.143 1.00 95.62 173 PHE A C 1
ATOM 1401 O O . PHE A 1 173 ? -0.174 -9.893 -10.084 1.00 95.62 173 PHE A O 1
ATOM 1408 N N . GLU A 1 174 ? 0.302 -11.033 -8.216 1.00 95.62 174 GLU A N 1
ATOM 1409 C CA . GLU A 1 174 ? -0.908 -11.870 -8.240 1.00 95.62 174 GLU A CA 1
ATOM 1410 C C . GLU A 1 174 ? -2.186 -11.037 -8.108 1.00 95.62 174 GLU A C 1
ATOM 1412 O O . GLU A 1 174 ? -3.231 -11.409 -8.652 1.00 95.62 174 GLU A O 1
ATOM 1417 N N . ALA A 1 175 ? -2.095 -9.878 -7.443 1.00 94.06 175 ALA A N 1
ATOM 1418 C CA . ALA A 1 175 ? -3.192 -8.924 -7.303 1.00 94.06 175 ALA A CA 1
ATOM 1419 C C . ALA A 1 175 ? -3.760 -8.473 -8.660 1.00 94.06 175 ALA A C 1
ATOM 1421 O O . ALA A 1 175 ? -4.950 -8.164 -8.754 1.00 94.06 175 ALA A O 1
ATOM 1422 N N . TYR A 1 176 ? -2.959 -8.499 -9.731 1.00 93.69 176 TYR A N 1
ATOM 1423 C CA . TYR A 1 176 ? -3.403 -8.070 -11.053 1.00 93.69 176 TYR A CA 1
ATOM 1424 C C . TYR A 1 176 ? -4.508 -8.960 -11.623 1.00 93.69 176 TYR A C 1
ATOM 1426 O O . TYR A 1 176 ? -5.473 -8.453 -12.193 1.00 93.69 176 TYR A O 1
ATOM 1434 N N . SER A 1 177 ? -4.397 -10.277 -11.432 1.00 87.69 177 SER A N 1
ATOM 1435 C CA . SER A 1 177 ? -5.372 -11.247 -11.947 1.00 87.69 177 SER A CA 1
ATOM 1436 C C . SER A 1 177 ? -6.772 -11.063 -11.348 1.00 87.69 177 SER A C 1
ATOM 1438 O O . SER A 1 177 ? -7.762 -11.351 -12.013 1.00 87.69 177 SER A O 1
ATOM 1440 N N . ARG A 1 178 ? -6.854 -10.544 -10.115 1.00 86.75 178 ARG A N 1
ATOM 1441 C CA . ARG A 1 178 ? -8.106 -10.399 -9.354 1.00 86.75 178 ARG A CA 1
ATOM 1442 C C . ARG A 1 178 ? -8.642 -8.974 -9.351 1.00 86.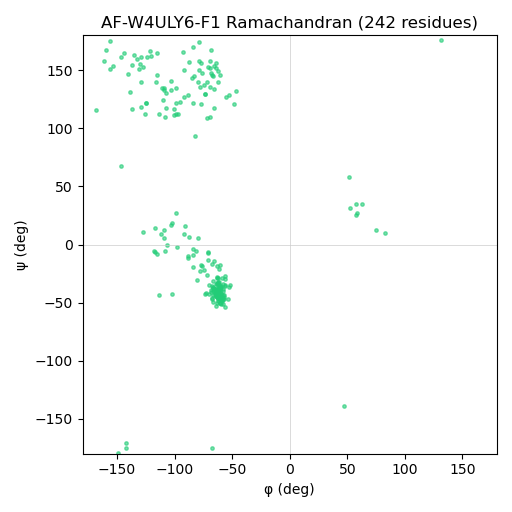75 178 ARG A C 1
ATOM 1444 O O . ARG A 1 178 ? -9.837 -8.769 -9.514 1.00 86.75 178 ARG A O 1
ATOM 1451 N N . HIS A 1 179 ? -7.758 -7.997 -9.168 1.00 91.75 179 HIS A N 1
ATOM 1452 C CA . HIS A 1 179 ? -8.131 -6.604 -8.909 1.00 91.75 179 HIS A CA 1
ATOM 1453 C C . HIS A 1 179 ? -7.660 -5.644 -9.999 1.00 91.75 179 HIS A C 1
ATOM 1455 O O . HIS A 1 179 ? -8.007 -4.470 -9.960 1.00 91.75 179 HIS A O 1
ATOM 1461 N N . ARG A 1 180 ? -6.867 -6.118 -10.973 1.00 94.62 180 ARG A N 1
ATOM 1462 C CA . ARG A 1 180 ? -6.206 -5.270 -11.984 1.00 94.62 180 ARG A CA 1
ATOM 1463 C C . ARG A 1 180 ? -5.288 -4.207 -11.364 1.00 94.62 180 ARG A C 1
ATOM 1465 O O . ARG A 1 180 ? -5.017 -3.182 -11.980 1.00 94.62 180 ARG A O 1
ATOM 1472 N N . THR A 1 181 ? -4.759 -4.484 -10.174 1.00 96.81 181 THR A N 1
ATOM 1473 C CA . THR A 1 181 ? -3.831 -3.619 -9.433 1.00 96.81 181 THR A CA 1
ATOM 1474 C C . THR A 1 181 ? -2.463 -4.274 -9.274 1.00 96.81 181 THR A C 1
ATOM 1476 O O . THR A 1 181 ? -2.330 -5.490 -9.399 1.00 96.81 181 THR A O 1
ATOM 1479 N N . VAL A 1 182 ? -1.462 -3.483 -8.901 1.00 97.56 182 VAL A N 1
ATOM 1480 C CA . VAL A 1 182 ? -0.271 -3.977 -8.198 1.00 97.56 182 VAL A CA 1
ATOM 1481 C C . VAL A 1 182 ? -0.436 -3.710 -6.705 1.00 97.56 182 VAL A C 1
ATOM 1483 O O . VAL A 1 182 ? -0.855 -2.617 -6.327 1.00 97.56 182 VAL A O 1
ATOM 1486 N N . GLU A 1 183 ? -0.136 -4.694 -5.863 1.00 98.44 183 GLU A N 1
ATOM 1487 C CA . GLU A 1 183 ? -0.199 -4.535 -4.408 1.00 98.44 183 GLU A CA 1
ATOM 1488 C C . GLU A 1 183 ? 1.208 -4.371 -3.819 1.00 98.44 183 GLU A C 1
ATOM 1490 O O . GLU A 1 183 ? 2.118 -5.149 -4.108 1.00 98.44 183 GLU A O 1
ATOM 1495 N N . PHE A 1 184 ? 1.376 -3.379 -2.949 1.00 98.62 184 PHE A N 1
ATOM 1496 C CA . PHE A 1 184 ? 2.592 -3.137 -2.182 1.00 98.62 184 PHE A CA 1
ATOM 1497 C C . PHE A 1 184 ? 2.373 -3.503 -0.721 1.00 98.62 184 PHE A C 1
ATOM 1499 O O . PHE A 1 184 ? 1.581 -2.873 -0.023 1.00 98.62 184 PHE A O 1
ATOM 1506 N N . ARG A 1 185 ? 3.131 -4.493 -0.252 1.00 98.00 185 ARG A N 1
ATOM 1507 C CA . ARG A 1 185 ? 2.952 -5.145 1.051 1.00 98.00 185 ARG A CA 1
ATOM 1508 C C . ARG A 1 185 ? 4.021 -4.764 2.075 1.00 98.00 185 ARG A C 1
ATOM 1510 O O . ARG A 1 185 ? 4.022 -5.273 3.186 1.00 98.00 185 ARG A O 1
ATOM 1517 N N . GLN A 1 186 ? 4.994 -3.918 1.733 1.00 98.00 186 GLN A N 1
ATOM 1518 C CA . GLN A 1 186 ? 6.178 -3.719 2.584 1.00 98.00 186 GLN A CA 1
ATOM 1519 C C . GLN A 1 186 ? 5.945 -2.809 3.800 1.00 98.00 186 GLN A C 1
ATOM 1521 O O . GLN A 1 186 ? 6.690 -2.903 4.773 1.00 98.00 186 GLN A O 1
ATOM 1526 N N . HIS A 1 187 ? 4.947 -1.923 3.792 1.00 98.38 187 HIS A N 1
ATOM 1527 C CA . HIS A 1 187 ? 4.790 -0.973 4.893 1.00 98.38 187 HIS A CA 1
ATOM 1528 C C . HIS A 1 187 ? 4.300 -1.672 6.174 1.00 98.38 187 HIS A C 1
ATOM 1530 O O . HIS A 1 187 ? 3.464 -2.573 6.139 1.00 98.38 187 HIS A O 1
ATOM 1536 N N . SER A 1 188 ? 4.844 -1.266 7.324 1.00 97.62 188 SER A N 1
ATOM 1537 C CA . SER A 1 188 ? 4.408 -1.761 8.635 1.00 97.62 188 SER A CA 1
ATOM 1538 C C . SER A 1 188 ? 2.984 -1.327 8.954 1.00 97.62 188 SER A C 1
ATOM 1540 O O . SER A 1 188 ? 2.585 -0.236 8.536 1.00 97.62 188 SER A O 1
ATOM 1542 N N . GLY A 1 189 ? 2.283 -2.092 9.791 1.00 98.06 189 GLY A N 1
ATOM 1543 C CA . GLY A 1 189 ? 1.022 -1.660 10.383 1.00 98.06 189 GLY A CA 1
ATOM 1544 C C . GLY A 1 189 ? 1.132 -0.240 10.931 1.00 98.06 189 GLY A C 1
ATOM 1545 O O . GLY A 1 189 ? 2.118 0.140 11.577 1.00 98.06 189 GLY A O 1
ATOM 1546 N N . THR A 1 190 ? 0.158 0.594 10.592 1.00 98.56 190 THR A N 1
ATOM 1547 C CA . THR A 1 190 ? 0.095 1.974 11.060 1.00 98.56 190 THR A CA 1
ATOM 1548 C C . THR A 1 190 ? -1.344 2.471 11.011 1.00 98.56 190 THR A C 1
ATOM 1550 O O . THR A 1 190 ? -2.098 2.061 10.147 1.00 98.56 190 THR A O 1
ATOM 1553 N N . THR A 1 191 ? -1.692 3.403 11.895 1.00 98.56 191 THR A N 1
ATOM 1554 C CA . THR A 1 191 ? -2.945 4.192 11.877 1.00 98.56 191 THR A CA 1
ATOM 1555 C C . THR A 1 191 ? -2.653 5.690 11.695 1.00 98.56 191 THR A C 1
ATOM 1557 O O . THR A 1 191 ? -3.482 6.552 11.946 1.00 98.56 191 THR A O 1
ATOM 1560 N N . ASN A 1 192 ? -1.420 6.023 11.299 1.00 98.62 192 ASN A N 1
ATOM 1561 C CA . ASN A 1 192 ? -0.928 7.393 11.227 1.00 98.62 192 ASN A CA 1
ATOM 1562 C C . ASN A 1 192 ? -1.018 7.873 9.782 1.00 98.62 192 ASN A C 1
ATOM 1564 O O . ASN A 1 192 ? -0.253 7.400 8.935 1.00 98.62 192 ASN A O 1
ATOM 1568 N N . PHE A 1 193 ? -1.906 8.836 9.547 1.00 98.75 193 PHE A N 1
ATOM 1569 C CA . PHE A 1 193 ? -2.172 9.382 8.222 1.00 98.75 193 PHE A CA 1
ATOM 1570 C C . PHE A 1 193 ? -0.901 9.866 7.516 1.00 98.75 193 PHE A C 1
ATOM 1572 O O . PHE A 1 193 ? -0.637 9.456 6.392 1.00 98.75 193 PHE A O 1
ATOM 1579 N N . THR A 1 194 ? -0.036 10.631 8.191 1.00 98.50 194 THR A N 1
ATOM 1580 C CA . THR A 1 194 ? 1.196 11.156 7.581 1.00 98.50 194 THR A CA 1
ATOM 1581 C C . THR A 1 194 ? 2.109 10.051 7.038 1.00 98.50 194 THR A C 1
ATOM 1583 O O . THR A 1 194 ? 2.707 10.218 5.975 1.00 98.50 194 THR A O 1
ATOM 1586 N N . LYS A 1 195 ? 2.232 8.908 7.729 1.00 98.56 195 LYS A N 1
ATOM 1587 C CA . LYS A 1 195 ? 3.002 7.760 7.215 1.00 98.56 195 LYS A CA 1
ATOM 1588 C C . LYS A 1 195 ? 2.337 7.140 5.989 1.00 98.56 195 LYS A C 1
ATOM 1590 O O . LYS A 1 195 ? 3.033 6.877 5.011 1.00 98.56 195 LYS A O 1
ATOM 1595 N N . MET A 1 196 ? 1.022 6.928 6.045 1.00 98.81 196 MET A N 1
ATOM 1596 C CA . MET A 1 196 ? 0.260 6.347 4.936 1.00 98.81 196 MET A CA 1
ATOM 1597 C C . MET A 1 196 ? 0.319 7.236 3.697 1.00 98.81 196 MET A C 1
ATOM 1599 O O . MET A 1 196 ? 0.671 6.758 2.625 1.00 98.81 196 MET A O 1
ATOM 1603 N N . GLU A 1 197 ? 0.058 8.533 3.853 1.00 98.62 197 GLU A N 1
ATOM 1604 C CA . GLU A 1 197 ? 0.078 9.513 2.771 1.00 98.62 197 GLU A CA 1
ATOM 1605 C C . GLU A 1 197 ? 1.444 9.547 2.079 1.00 98.62 197 GLU A C 1
ATOM 1607 O O . GLU A 1 197 ? 1.528 9.407 0.858 1.00 98.62 197 GLU A O 1
ATOM 1612 N N . ASN A 1 198 ? 2.534 9.683 2.845 1.00 98.50 198 ASN A N 1
ATOM 1613 C CA . ASN A 1 198 ? 3.877 9.712 2.263 1.00 98.50 198 ASN A CA 1
ATOM 1614 C C . ASN A 1 198 ? 4.203 8.407 1.528 1.00 98.50 198 ASN A C 1
ATOM 1616 O O . ASN A 1 198 ? 4.831 8.449 0.470 1.00 98.50 198 ASN A O 1
ATOM 1620 N N . TRP A 1 199 ? 3.757 7.259 2.047 1.00 98.69 199 TRP A N 1
ATOM 1621 C CA . TRP A 1 199 ? 3.943 5.973 1.381 1.00 98.69 199 TRP A CA 1
ATOM 1622 C C . TRP A 1 199 ? 3.131 5.858 0.085 1.00 98.69 199 TRP A C 1
ATOM 1624 O O . TRP A 1 199 ? 3.692 5.516 -0.953 1.00 98.69 199 TRP A O 1
ATOM 1634 N N . ILE A 1 200 ? 1.847 6.223 0.101 1.00 98.69 200 ILE A N 1
ATOM 1635 C CA . ILE A 1 200 ? 0.981 6.228 -1.089 1.00 98.69 200 ILE A CA 1
ATOM 1636 C C . ILE A 1 200 ? 1.564 7.147 -2.170 1.00 98.69 200 ILE A C 1
ATOM 1638 O O . ILE A 1 200 ? 1.684 6.750 -3.331 1.00 98.69 200 ILE A O 1
ATOM 1642 N N . ARG A 1 201 ? 2.005 8.356 -1.800 1.00 98.06 201 ARG A N 1
ATOM 1643 C CA . ARG A 1 201 ? 2.621 9.303 -2.742 1.00 98.06 201 ARG A CA 1
ATOM 1644 C C . ARG A 1 201 ? 3.956 8.796 -3.290 1.00 98.06 201 ARG A C 1
ATOM 1646 O O . ARG A 1 201 ? 4.217 8.973 -4.479 1.00 98.06 201 ARG A O 1
ATOM 1653 N N . PHE A 1 202 ? 4.774 8.132 -2.469 1.00 98.12 202 PHE A N 1
ATOM 1654 C CA . PHE A 1 202 ? 6.003 7.474 -2.926 1.00 98.12 202 PHE A CA 1
ATOM 1655 C C . PHE A 1 202 ? 5.696 6.419 -3.998 1.00 98.12 202 PHE A C 1
ATOM 1657 O O . PHE A 1 202 ? 6.312 6.428 -5.064 1.00 98.12 202 PHE A O 1
ATOM 1664 N N . LEU A 1 203 ? 4.705 5.555 -3.755 1.00 98.19 203 LEU A N 1
ATOM 1665 C CA . LEU A 1 203 ? 4.279 4.522 -4.705 1.00 98.19 203 LEU A CA 1
ATOM 1666 C C . LEU A 1 203 ? 3.700 5.118 -5.994 1.00 98.19 203 LEU A C 1
ATOM 1668 O O . LEU A 1 203 ? 4.010 4.639 -7.086 1.00 98.19 203 LEU A O 1
ATOM 1672 N N . ASN A 1 204 ? 2.921 6.198 -5.889 1.00 97.00 204 ASN A N 1
ATOM 1673 C CA . ASN A 1 204 ? 2.429 6.945 -7.044 1.00 97.00 204 ASN A CA 1
ATOM 1674 C C . ASN A 1 204 ? 3.571 7.500 -7.909 1.00 97.00 204 ASN A C 1
ATOM 1676 O O . ASN A 1 204 ? 3.564 7.334 -9.132 1.00 97.00 204 ASN A O 1
ATOM 1680 N N . GLY A 1 205 ? 4.559 8.140 -7.280 1.00 96.94 205 GLY A N 1
ATOM 1681 C CA . GLY A 1 205 ? 5.738 8.670 -7.964 1.00 96.94 205 GLY A CA 1
ATOM 1682 C C . GLY A 1 205 ? 6.533 7.571 -8.667 1.00 96.94 205 GLY A C 1
ATOM 1683 O O . GLY A 1 205 ? 6.873 7.704 -9.845 1.00 96.94 205 GLY A O 1
ATOM 1684 N N . LEU A 1 206 ? 6.734 6.446 -7.977 1.00 96.69 206 LEU A N 1
ATOM 1685 C CA . LEU A 1 206 ? 7.418 5.267 -8.500 1.00 96.69 206 LEU A CA 1
ATOM 1686 C C . LEU A 1 206 ? 6.698 4.697 -9.732 1.00 96.69 206 LEU A C 1
ATOM 1688 O O . LEU A 1 206 ? 7.325 4.512 -10.774 1.00 96.69 206 LEU A O 1
ATOM 1692 N N . ILE A 1 207 ? 5.381 4.478 -9.659 1.00 96.38 207 ILE A N 1
ATOM 1693 C CA . ILE A 1 207 ? 4.576 3.992 -10.795 1.00 96.38 207 ILE A CA 1
ATOM 1694 C C . ILE A 1 207 ? 4.592 4.982 -11.958 1.00 96.38 207 ILE A C 1
ATOM 1696 O O . ILE A 1 207 ? 4.718 4.586 -13.117 1.00 96.38 207 ILE A O 1
ATOM 1700 N N . THR A 1 208 ? 4.466 6.274 -11.666 1.00 95.62 208 THR A N 1
ATOM 1701 C CA . THR A 1 208 ? 4.476 7.319 -12.694 1.00 95.62 208 THR A CA 1
ATOM 1702 C C . THR A 1 208 ? 5.807 7.339 -13.439 1.00 95.62 208 THR A C 1
ATOM 1704 O O . THR A 1 208 ? 5.817 7.437 -14.666 1.00 95.62 208 THR A O 1
ATOM 1707 N N . PHE A 1 209 ? 6.920 7.155 -12.726 1.00 96.25 209 PHE A N 1
ATOM 1708 C CA . PHE A 1 209 ? 8.238 7.003 -13.334 1.00 96.25 209 PHE A CA 1
ATOM 1709 C C . PHE A 1 209 ? 8.352 5.706 -14.154 1.00 96.25 209 PHE A C 1
ATOM 1711 O O . PHE A 1 209 ? 8.822 5.739 -15.294 1.00 96.25 209 PHE A O 1
ATOM 1718 N N . ALA A 1 210 ? 7.851 4.586 -13.620 1.00 96.69 210 ALA A N 1
ATOM 1719 C CA . ALA A 1 210 ? 7.901 3.267 -14.256 1.00 96.69 210 ALA A CA 1
ATOM 1720 C C . ALA A 1 210 ? 7.209 3.217 -15.629 1.00 96.69 210 ALA A C 1
ATOM 1722 O O . ALA A 1 210 ? 7.636 2.467 -16.508 1.00 96.69 210 ALA A O 1
ATOM 1723 N N . LYS A 1 211 ? 6.193 4.060 -15.863 1.00 95.56 211 LYS A N 1
ATOM 1724 C CA . LYS A 1 211 ? 5.555 4.214 -17.186 1.00 95.56 211 LYS A CA 1
ATOM 1725 C C . LYS A 1 211 ? 6.518 4.699 -18.278 1.00 95.56 211 LYS A C 1
ATOM 1727 O O . LYS A 1 211 ? 6.192 4.589 -19.455 1.00 95.56 211 LYS A O 1
ATOM 1732 N N . ARG A 1 212 ? 7.673 5.266 -17.910 1.00 95.00 212 ARG A N 1
ATOM 1733 C CA . ARG A 1 212 ? 8.686 5.767 -18.852 1.00 95.00 212 ARG A CA 1
ATOM 1734 C C . ARG A 1 212 ? 9.986 4.977 -18.820 1.00 95.00 212 ARG A C 1
ATOM 1736 O O . ARG A 1 212 ? 10.556 4.738 -19.877 1.00 95.00 212 ARG A O 1
ATOM 1743 N N . SER A 1 213 ? 10.486 4.634 -17.635 1.00 95.50 213 SER A N 1
ATOM 1744 C CA . SER A 1 213 ? 11.786 3.973 -17.484 1.00 95.50 213 SER A CA 1
ATOM 1745 C C . SER A 1 213 ? 11.907 3.251 -16.143 1.00 95.50 213 SER A C 1
ATOM 1747 O O . SER A 1 213 ? 11.119 3.478 -15.227 1.00 95.50 213 SER A O 1
ATOM 1749 N N . SER A 1 214 ? 12.930 2.410 -16.007 1.00 95.12 214 SER A N 1
ATOM 1750 C CA . SER A 1 214 ? 13.406 1.894 -14.723 1.00 95.12 214 SER A CA 1
ATOM 1751 C C . SER A 1 214 ? 14.510 2.778 -14.140 1.00 95.12 214 SER A C 1
ATOM 1753 O O . SER A 1 214 ? 15.301 3.357 -14.886 1.00 95.12 214 SER A O 1
ATOM 1755 N N . LEU A 1 215 ? 14.623 2.831 -12.815 1.00 93.69 215 LEU A N 1
ATOM 1756 C CA . LEU A 1 215 ? 15.774 3.451 -12.151 1.00 93.69 215 LEU A CA 1
ATOM 1757 C C . LEU A 1 215 ? 16.994 2.516 -12.145 1.00 93.69 215 LEU A C 1
ATOM 1759 O O . LEU A 1 215 ? 16.809 1.297 -12.116 1.00 93.69 215 LEU A O 1
ATOM 1763 N N . PRO A 1 216 ? 18.231 3.046 -12.161 1.00 92.06 216 PRO A N 1
ATOM 1764 C CA . PRO A 1 216 ? 19.440 2.242 -11.998 1.00 92.06 216 PRO A CA 1
ATOM 1765 C C . PRO A 1 216 ? 19.560 1.674 -10.574 1.00 92.06 216 PRO A C 1
ATOM 1767 O O . PRO A 1 216 ? 18.859 2.092 -9.649 1.00 92.06 216 PRO A O 1
ATOM 1770 N N . SER A 1 217 ? 20.471 0.718 -10.389 1.00 86.56 217 SER A N 1
ATOM 1771 C CA . SER A 1 217 ? 20.826 0.223 -9.058 1.00 86.56 217 SER A CA 1
ATOM 1772 C C . SER A 1 217 ? 21.591 1.286 -8.253 1.00 86.56 217 SER A C 1
ATOM 1774 O O . SER A 1 217 ? 22.201 2.188 -8.822 1.00 86.56 217 SER A O 1
ATOM 1776 N N . ARG A 1 218 ? 21.575 1.163 -6.915 1.00 82.44 218 ARG A N 1
ATOM 1777 C CA . ARG A 1 218 ? 22.332 2.016 -5.970 1.00 82.44 218 ARG A CA 1
ATOM 1778 C C . ARG A 1 218 ? 21.961 3.507 -5.963 1.00 82.44 218 ARG A C 1
ATOM 1780 O O . ARG A 1 218 ? 22.8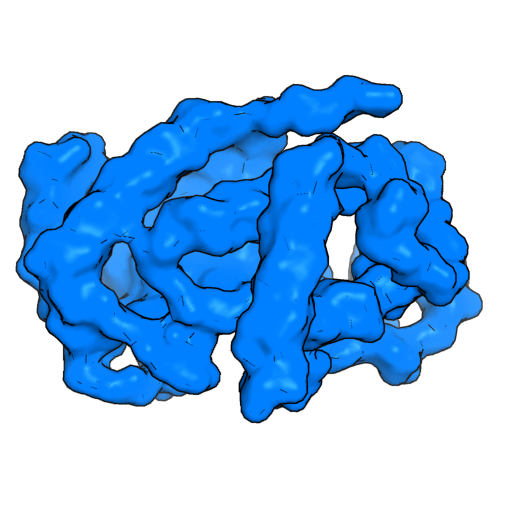25 4.344 -5.730 1.00 82.44 218 ARG A O 1
ATOM 1787 N N . MET A 1 219 ? 20.689 3.840 -6.163 1.00 91.81 219 MET A N 1
ATOM 1788 C CA . MET A 1 219 ? 20.244 5.222 -5.970 1.00 91.81 219 MET A CA 1
ATOM 1789 C C . MET A 1 219 ? 20.098 5.598 -4.496 1.00 91.81 219 MET A C 1
ATOM 1791 O O . MET A 1 219 ? 19.690 4.792 -3.659 1.00 91.81 219 MET A O 1
ATOM 1795 N N . THR A 1 220 ? 20.359 6.865 -4.211 1.00 92.88 220 THR A N 1
ATOM 1796 C CA . THR A 1 220 ? 20.110 7.517 -2.930 1.00 92.88 220 THR A CA 1
ATOM 1797 C C . THR A 1 220 ? 18.735 8.186 -2.898 1.00 92.88 220 THR A C 1
ATOM 1799 O O . THR A 1 220 ? 18.087 8.410 -3.920 1.00 92.88 220 THR A O 1
ATOM 1802 N N . LEU A 1 221 ? 18.280 8.548 -1.694 1.00 93.75 221 LEU A N 1
ATOM 1803 C CA . LEU A 1 221 ? 16.993 9.223 -1.497 1.00 93.75 221 LEU A CA 1
ATOM 1804 C C . LEU A 1 221 ? 16.956 10.598 -2.183 1.00 93.75 221 LEU A C 1
ATOM 1806 O O . LEU A 1 221 ? 15.911 11.018 -2.679 1.00 93.75 221 LEU A O 1
ATOM 1810 N N . GLU A 1 222 ? 18.101 11.280 -2.235 1.00 94.56 222 GLU A N 1
ATOM 1811 C CA . GLU A 1 222 ? 18.230 12.608 -2.838 1.00 94.56 222 GLU A CA 1
ATOM 1812 C C . GLU A 1 222 ? 18.134 12.561 -4.371 1.00 94.56 222 GLU A C 1
ATOM 1814 O O . GLU A 1 222 ? 17.677 13.526 -4.985 1.00 94.56 222 GLU A O 1
ATOM 1819 N N . GLU A 1 223 ? 18.476 11.427 -4.984 1.00 94.62 223 GLU A N 1
ATOM 1820 C CA . GLU A 1 223 ? 18.431 11.213 -6.437 1.00 94.62 223 GLU A CA 1
ATOM 1821 C C . GLU A 1 223 ? 17.044 10.799 -6.945 1.00 94.62 223 GLU A C 1
ATOM 1823 O O . GLU A 1 223 ? 16.818 10.779 -8.155 1.00 94.62 223 GLU A O 1
ATOM 1828 N N . LEU A 1 224 ? 16.088 10.493 -6.056 1.00 95.75 224 LEU A N 1
ATOM 1829 C CA . LEU A 1 224 ? 14.743 10.105 -6.478 1.00 95.75 224 LEU A CA 1
ATOM 1830 C C . LEU A 1 224 ? 14.026 11.281 -7.166 1.00 95.75 224 LEU A C 1
ATOM 1832 O O . LEU A 1 224 ? 13.750 12.297 -6.515 1.00 95.75 224 LEU A O 1
ATOM 1836 N N . PRO A 1 225 ? 13.670 11.152 -8.461 1.00 93.81 225 PRO A N 1
ATOM 1837 C CA . PRO A 1 225 ? 13.159 12.267 -9.262 1.00 93.81 225 PRO A CA 1
ATOM 1838 C C . PRO A 1 225 ? 11.669 12.549 -9.034 1.00 93.81 225 PRO A C 1
ATOM 1840 O O . PRO A 1 225 ? 11.126 13.491 -9.607 1.00 93.81 225 PRO A O 1
ATOM 1843 N N . PHE A 1 226 ? 10.994 11.703 -8.257 1.00 94.38 226 PHE A N 1
ATOM 1844 C CA . PHE A 1 226 ? 9.561 11.779 -7.970 1.00 94.38 226 PHE A CA 1
ATOM 1845 C C . PHE A 1 226 ? 9.262 12.138 -6.509 1.00 94.38 226 PHE A C 1
ATOM 1847 O O . PHE A 1 226 ? 8.110 12.054 -6.094 1.00 94.38 226 PHE A O 1
ATOM 1854 N N . LEU A 1 227 ? 10.287 12.512 -5.733 1.00 95.81 227 LEU A N 1
ATOM 1855 C CA . LEU A 1 227 ? 10.123 13.034 -4.379 1.00 95.81 227 LEU A CA 1
ATOM 1856 C C . LEU A 1 227 ? 10.493 14.513 -4.324 1.00 95.81 227 LEU A C 1
ATOM 1858 O O . LEU A 1 227 ? 11.552 14.915 -4.816 1.00 95.81 227 LEU A O 1
ATOM 1862 N N . ASP A 1 228 ? 9.656 15.306 -3.665 1.00 94.81 228 ASP A N 1
ATOM 1863 C CA . ASP A 1 228 ? 9.988 16.684 -3.311 1.00 94.81 228 ASP A CA 1
ATOM 1864 C C . ASP A 1 228 ? 10.911 16.758 -2.073 1.00 94.81 228 ASP A C 1
ATOM 1866 O O . ASP A 1 228 ? 11.224 15.754 -1.422 1.00 94.81 228 ASP A O 1
ATOM 1870 N N . GLY A 1 229 ? 11.368 17.966 -1.729 1.00 96.75 229 GLY A N 1
ATOM 1871 C CA . GLY A 1 229 ? 12.253 18.175 -0.578 1.00 96.75 229 GLY A CA 1
ATOM 1872 C C . GLY A 1 229 ? 11.630 17.780 0.768 1.00 96.75 229 GLY A C 1
ATOM 1873 O O . GLY A 1 229 ? 12.337 17.299 1.656 1.00 96.75 229 GLY A O 1
ATOM 1874 N N . LYS A 1 230 ? 10.308 17.924 0.927 1.00 96.81 230 LYS A N 1
ATOM 1875 C CA . LYS A 1 230 ? 9.592 17.585 2.164 1.00 96.81 230 LYS A CA 1
ATOM 1876 C C . LYS A 1 230 ? 9.475 16.070 2.325 1.00 96.81 230 LYS A C 1
ATOM 1878 O O . LYS A 1 230 ? 9.729 15.557 3.413 1.00 96.81 230 LYS A O 1
ATOM 1883 N N . GLN A 1 231 ? 9.166 15.348 1.252 1.00 97.25 231 GLN A N 1
ATOM 1884 C CA . GLN A 1 231 ? 9.126 13.887 1.227 1.00 97.25 231 GLN A CA 1
ATOM 1885 C C . GLN A 1 231 ? 10.516 13.290 1.462 1.00 97.25 231 GLN A C 1
ATOM 1887 O O . GLN A 1 231 ? 10.667 12.377 2.276 1.00 97.25 231 GLN A O 1
ATOM 1892 N N . LYS A 1 232 ? 11.558 13.841 0.823 1.00 98.06 232 LYS A N 1
ATOM 1893 C CA . LYS A 1 232 ? 12.953 13.444 1.082 1.00 98.06 232 LYS A CA 1
ATOM 1894 C C . LYS A 1 232 ? 13.315 13.638 2.553 1.00 98.06 232 LYS A C 1
ATOM 1896 O O . LYS A 1 232 ? 13.827 12.718 3.190 1.00 98.06 232 LYS A O 1
ATOM 1901 N N . LEU A 1 233 ? 12.977 14.788 3.138 1.00 98.12 233 LEU A N 1
ATOM 1902 C CA . LEU A 1 233 ? 13.195 15.027 4.564 1.00 98.12 233 LEU A CA 1
ATOM 1903 C C . LEU A 1 233 ? 12.425 14.027 5.443 1.00 98.12 233 LEU A C 1
ATOM 1905 O O . LEU A 1 233 ? 13.004 13.477 6.380 1.00 98.12 233 LEU A O 1
ATOM 1909 N N . PHE A 1 234 ? 11.157 13.748 5.128 1.00 98.44 234 PHE A N 1
ATOM 1910 C CA . PHE A 1 234 ? 10.333 12.783 5.858 1.00 98.44 234 PHE A CA 1
ATOM 1911 C C . PHE A 1 234 ? 10.980 11.392 5.900 1.00 98.44 234 PHE A C 1
ATOM 1913 O O . PHE A 1 234 ? 11.199 10.845 6.986 1.00 98.44 234 PHE A O 1
ATOM 1920 N N . PHE A 1 235 ? 11.346 10.834 4.742 1.00 98.25 235 PHE A N 1
ATOM 1921 C CA . PHE A 1 235 ? 11.967 9.508 4.677 1.00 98.25 235 PHE A CA 1
ATOM 1922 C C . PHE A 1 235 ? 13.353 9.491 5.328 1.00 98.25 235 PHE A C 1
ATOM 1924 O O . PHE A 1 235 ? 13.669 8.549 6.050 1.00 98.25 235 PHE A O 1
ATOM 1931 N N . LYS A 1 236 ? 14.144 10.563 5.193 1.00 97.75 236 LYS A N 1
ATOM 1932 C CA . LYS A 1 236 ? 15.443 10.706 5.871 1.00 97.75 236 LYS A CA 1
ATOM 1933 C C . LYS A 1 236 ? 15.315 10.672 7.395 1.00 97.75 236 LYS A C 1
ATOM 1935 O O . LYS A 1 236 ? 16.081 9.978 8.064 1.00 97.75 236 LYS A O 1
ATOM 1940 N N . LEU A 1 237 ? 14.352 11.404 7.959 1.00 97.62 237 LEU A N 1
ATOM 1941 C CA . LEU A 1 237 ? 14.083 11.396 9.402 1.00 97.62 237 LEU A CA 1
ATOM 1942 C C . LEU A 1 237 ? 13.553 10.038 9.867 1.00 97.62 237 LEU A C 1
ATOM 1944 O O . LEU A 1 237 ? 13.939 9.556 10.933 1.00 97.62 237 LEU A O 1
ATOM 1948 N N . ARG A 1 238 ? 12.718 9.387 9.052 1.00 96.62 238 ARG A N 1
ATOM 1949 C CA . ARG A 1 238 ? 12.217 8.040 9.329 1.00 96.62 238 ARG A CA 1
ATOM 1950 C C . ARG A 1 238 ? 13.340 7.003 9.365 1.00 96.62 238 ARG A C 1
ATOM 1952 O O . ARG A 1 238 ? 13.369 6.215 10.306 1.00 96.62 238 ARG A O 1
ATOM 1959 N N . THR A 1 239 ? 14.282 7.046 8.422 1.00 96.81 239 THR A N 1
ATOM 1960 C CA . THR A 1 239 ? 15.483 6.194 8.437 1.00 96.81 239 THR A CA 1
ATOM 1961 C C . THR A 1 239 ? 16.282 6.385 9.722 1.00 96.81 239 THR A C 1
ATOM 1963 O O . THR A 1 239 ? 16.622 5.408 10.379 1.00 96.81 239 THR A O 1
ATOM 1966 N N . LYS A 1 240 ? 16.523 7.637 10.142 1.00 96.19 240 LYS A N 1
ATOM 1967 C CA . LYS A 1 240 ? 17.231 7.926 11.403 1.00 96.19 240 LYS A CA 1
ATOM 1968 C C . LYS A 1 240 ? 16.510 7.352 12.622 1.00 96.19 240 LYS A C 1
ATOM 1970 O O . LYS A 1 240 ? 17.156 6.780 13.488 1.00 96.19 240 LYS A O 1
ATOM 1975 N N . LYS A 1 241 ? 15.179 7.471 12.676 1.00 94.88 241 LYS A N 1
ATOM 1976 C CA . LYS A 1 241 ? 14.366 6.942 13.783 1.00 94.88 241 LYS A CA 1
ATOM 1977 C C . LYS A 1 241 ? 14.448 5.415 13.917 1.00 94.88 241 LYS A C 1
ATOM 1979 O O . LYS A 1 241 ? 14.259 4.911 15.013 1.00 94.88 241 LYS A O 1
ATOM 1984 N N . LEU A 1 242 ? 14.686 4.699 12.819 1.00 93.69 242 LEU A N 1
ATOM 1985 C CA . LEU A 1 242 ? 14.737 3.231 12.768 1.00 93.69 242 LEU A CA 1
ATOM 1986 C C . LEU A 1 242 ? 16.163 2.659 12.826 1.00 93.69 242 LEU A C 1
ATOM 1988 O O . LEU A 1 242 ? 16.330 1.441 12.758 1.00 93.69 242 LEU A O 1
ATOM 1992 N N . ALA A 1 243 ? 17.178 3.523 12.876 1.00 86.94 243 ALA A N 1
ATOM 1993 C CA . ALA A 1 243 ? 18.580 3.138 13.032 1.00 86.94 243 ALA A CA 1
ATOM 1994 C C . ALA A 1 243 ? 19.009 3.016 14.507 1.00 86.94 243 ALA A C 1
ATOM 1996 O O . ALA A 1 243 ? 20.117 2.550 14.768 1.00 86.94 243 ALA A O 1
ATOM 1997 N N . VAL A 1 244 ? 18.149 3.459 15.431 1.00 64.88 244 VAL A N 1
ATOM 1998 C CA . VAL A 1 244 ? 18.283 3.330 16.891 1.00 64.88 244 VAL A CA 1
ATOM 1999 C C . VAL A 1 244 ? 17.612 2.038 17.335 1.00 64.88 244 VAL A C 1
ATOM 2001 O O . VAL A 1 244 ? 18.208 1.339 18.178 1.00 64.88 244 VAL A O 1
#

Secondary structure (DSSP, 8-state):
-------EEEEEEEEBSS-HHHHHHHHHHTT--EEE--S-----SSEEEE--TT--STT-EEEE---EEHHHHHHHHHHHHHHHHHTT-B--TT-EEEEEEE-TT--HHHHHHHHHHHHHHHHHHHHTS-GGGTSBTTBB-STTS-HHHHHH--SHHHHHHHTTT-TTBSEESTHHHHHSEEEEEEEEP---HHHHHHHHHHHHHHHHHHTT-PPPTT--GGG-TT--HHHHHHHHHHHHHT--

Radius of gyration: 17.47 Å; Cα contacts (8 Å, |Δi|>4): 434; chains: 1; bounding box: 43×36×44 Å

Organism: NCBI:txid1445607

Solvent-accessible surface area (backbone atoms only — not comparable to full-atom values): 13090 Å² total; per-residue (Å²): 131,89,72,76,64,66,58,48,30,33,42,37,38,26,34,16,55,38,52,63,71,60,52,40,49,53,35,41,76,73,71,40,63,55,46,81,47,75,72,72,89,76,89,45,96,37,30,36,37,25,63,50,90,77,50,72,68,58,47,47,35,32,44,32,50,23,83,30,42,26,63,64,30,49,54,53,48,42,53,52,26,52,45,39,54,79,53,52,50,41,60,53,92,61,22,35,30,33,41,31,38,68,38,77,85,59,51,69,64,27,52,42,15,36,52,47,26,50,47,35,40,40,69,59,53,35,47,54,39,58,74,82,41,53,54,40,90,65,18,26,67,62,76,91,53,57,69,65,64,55,69,67,45,88,48,70,63,49,51,28,53,73,55,69,69,46,59,33,24,27,65,12,59,60,41,32,85,79,69,35,18,42,32,37,37,41,46,60,29,60,71,51,46,73,62,53,52,54,50,52,51,47,52,51,25,49,49,61,45,9,70,77,44,55,57,68,73,82,64,55,74,87,69,43,90,63,54,55,75,66,56,42,49,48,49,55,52,44,24,57,68,64,73,114

Sequence (244 aa):
MDYTFTHKFGIEIEAYNCNMERLARELREAGIHVAVEGYNHTTRDHWKLVTDSSLQGNNTFELVSPILVGENGLKELETVCWVLDICNAKVNDSCGFHVHMDAAGFNLDTWKNLTLTYKHLEHLIDAFMPRTRRNNTYCKTLSGVSDERIKSVRTIDGLREVFNNDRYHKVNFEAYSRHRTVEFRQHSGTTNFTKMENWIRFLNGLITFAKRSSLPSRMTLEELPFLDGKQKLFFKLRTKKLAV

pLDDT: mean 96.2, std 3.82, range [64.88, 98.88]

Mean predicted aligned error: 2.95 Å

Foldseek 3Di:
DDLQFFFKKKKKFKWADFAPVVLQVLCVVLVFFEDEDEDDDDADPGWYWYDDPLDDDHRITIIIGHTATGPRSLVSLVSSLVSCVVRVIGFDLSIWMKMWTAQLPPDLQLVLQLLQQCLQCLVVVVLLAAPSLSDDPQAHHSVVADNVQSVPDDDLVSVCVSVVVDQRHQWGSVCCVPPNTIMGTRHGRDSDSVVVVLVNSVSSLSSVVSSPGHDDHPDDLVPRPSDDPVSSVVSVVSSVVNVD

InterPro domains:
  IPR022025 Putative amidoligase enzyme [PF12224] (7-204)

Nearest PDB structures (foldseek):
  4co3-assembly1_A  TM=4.080E-01  e=2.849E+00  Azospirillum brasilense
  3amt-assembly1_A  TM=3.358E-01  e=1.707E+00  Archaeoglobus fulgidus
  2hvy-assembly1_A  TM=4.448E-01  e=9.959E+00  Pyrococcus furiosus